Protein AF-A0A959G5C4-F1 (afdb_monomer_lite)

Structure (mmCIF, N/CA/C/O backbone):
data_AF-A0A959G5C4-F1
#
_entry.id   AF-A0A959G5C4-F1
#
loop_
_atom_site.group_PDB
_atom_site.id
_atom_site.type_symbol
_atom_site.label_atom_id
_atom_site.label_alt_id
_atom_site.label_comp_id
_atom_site.label_asym_id
_atom_site.label_entity_id
_atom_site.label_seq_id
_atom_site.pdbx_PDB_ins_code
_atom_site.Cartn_x
_atom_site.Cartn_y
_atom_site.Cartn_z
_atom_site.occupancy
_atom_site.B_iso_or_equiv
_atom_site.auth_seq_id
_atom_site.auth_comp_id
_atom_site.auth_asym_id
_atom_site.auth_atom_id
_atom_site.pdbx_PDB_model_num
ATOM 1 N N . MET A 1 1 ? -15.378 14.159 2.669 1.00 73.94 1 MET A N 1
ATOM 2 C CA . MET A 1 1 ? -14.747 13.078 3.443 1.00 73.94 1 MET A CA 1
ATOM 3 C C . MET A 1 1 ? -15.819 12.382 4.255 1.00 73.94 1 MET A C 1
ATOM 5 O O . MET A 1 1 ? -16.352 13.009 5.166 1.00 73.94 1 MET A O 1
ATOM 9 N N . LYS A 1 2 ? -16.199 11.168 3.850 1.00 82.38 2 LYS A N 1
ATOM 10 C CA . LYS A 1 2 ? -17.199 10.325 4.523 1.00 82.38 2 LYS A CA 1
ATOM 11 C C . LYS A 1 2 ? -16.576 9.540 5.685 1.00 82.38 2 LYS A C 1
ATOM 13 O O . LYS A 1 2 ? -17.220 9.387 6.718 1.00 82.38 2 LYS A O 1
ATOM 18 N N . HIS A 1 3 ? -15.331 9.096 5.525 1.00 86.81 3 HIS A N 1
ATOM 19 C CA . HIS A 1 3 ? -14.613 8.246 6.472 1.00 86.81 3 HIS A CA 1
ATOM 20 C C . HIS A 1 3 ? -13.698 9.032 7.408 1.00 86.81 3 HIS A C 1
ATOM 22 O O . HIS A 1 3 ? -13.273 10.160 7.125 1.00 86.81 3 HIS A O 1
ATOM 28 N N . ALA A 1 4 ? -13.336 8.402 8.525 1.00 86.19 4 ALA A N 1
ATOM 29 C CA . ALA A 1 4 ? -12.310 8.923 9.412 1.00 86.19 4 ALA A CA 1
ATOM 30 C C . ALA A 1 4 ? -10.913 8.566 8.881 1.00 86.19 4 ALA A C 1
ATOM 32 O O . ALA A 1 4 ? -10.542 7.393 8.823 1.00 86.19 4 ALA A O 1
ATOM 33 N N . HIS A 1 5 ? -10.127 9.590 8.535 1.00 88.88 5 HIS A N 1
ATOM 34 C CA . HIS A 1 5 ? -8.744 9.423 8.093 1.00 88.88 5 HIS A CA 1
ATOM 35 C C . HIS A 1 5 ? -7.755 9.909 9.149 1.00 88.88 5 HIS A C 1
ATOM 37 O O . HIS A 1 5 ? -7.762 11.077 9.556 1.00 88.88 5 HIS A O 1
ATOM 43 N N . PHE A 1 6 ? -6.884 8.992 9.544 1.00 88.19 6 PHE A N 1
ATOM 44 C CA . PHE A 1 6 ? -5.793 9.195 10.481 1.00 88.19 6 PHE A CA 1
ATOM 45 C C . PHE A 1 6 ? -4.468 9.076 9.740 1.00 88.19 6 PHE A C 1
ATOM 47 O O . PHE A 1 6 ? -4.351 8.306 8.794 1.00 88.19 6 PHE A O 1
ATOM 54 N N . TYR A 1 7 ? -3.472 9.843 10.154 1.00 86.31 7 TYR A N 1
ATOM 55 C CA . TYR A 1 7 ? -2.183 9.936 9.488 1.00 86.31 7 TYR A CA 1
ATOM 56 C C . TYR A 1 7 ? -1.083 9.674 10.487 1.00 86.31 7 TYR A C 1
ATOM 58 O O . TYR A 1 7 ? -1.042 10.307 11.542 1.00 86.31 7 TYR A O 1
ATOM 66 N N . TRP A 1 8 ? -0.162 8.804 10.104 1.00 84.69 8 TRP A N 1
ATOM 67 C CA . TRP A 1 8 ? 1.141 8.711 10.730 1.00 84.69 8 TRP A CA 1
ATOM 68 C C . TRP A 1 8 ? 2.202 9.120 9.753 1.00 84.69 8 TRP A C 1
ATOM 70 O O . TRP A 1 8 ? 2.385 8.457 8.746 1.00 84.69 8 TRP A O 1
ATOM 80 N N . TYR A 1 9 ? 2.915 10.190 10.068 1.00 83.62 9 TYR A N 1
ATOM 81 C CA . TYR A 1 9 ? 4.004 10.679 9.251 1.00 83.62 9 TYR A CA 1
ATOM 82 C C . TYR A 1 9 ? 5.344 10.441 9.928 1.00 83.62 9 TYR A C 1
ATOM 84 O O . TYR A 1 9 ? 5.650 11.032 10.961 1.00 83.62 9 TYR A O 1
ATOM 92 N N . MET A 1 10 ? 6.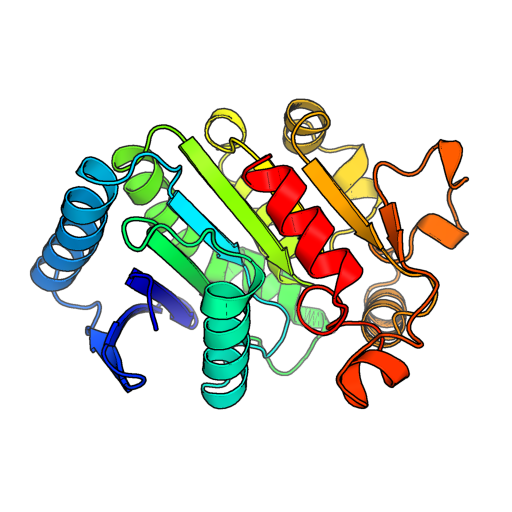140 9.565 9.327 1.00 83.62 10 MET A N 1
ATOM 93 C CA . MET A 1 10 ? 7.488 9.221 9.750 1.00 83.62 10 MET A CA 1
ATOM 94 C C . MET A 1 10 ? 8.489 10.111 9.022 1.00 83.62 10 MET A C 1
ATOM 96 O O . MET A 1 10 ? 8.688 10.001 7.811 1.00 83.62 10 MET A O 1
ATOM 100 N N . ARG A 1 11 ? 9.145 10.991 9.772 1.00 76.44 11 ARG A N 1
ATOM 101 C CA . ARG A 1 11 ? 10.148 11.930 9.279 1.00 76.44 11 ARG A CA 1
ATOM 102 C C . ARG A 1 11 ? 11.456 11.731 10.029 1.00 76.44 11 ARG A C 1
ATOM 104 O O . ARG A 1 11 ? 11.705 12.346 11.067 1.00 76.44 11 ARG A O 1
ATOM 111 N N . GLY A 1 12 ? 12.323 10.877 9.503 1.00 72.19 12 GLY A N 1
ATOM 112 C CA . GLY A 1 12 ? 13.510 10.489 10.254 1.00 72.19 12 GLY A CA 1
ATOM 113 C C . GLY A 1 12 ? 13.111 9.647 11.476 1.00 72.19 12 GLY A C 1
ATOM 114 O O . GLY A 1 12 ? 12.230 8.803 11.379 1.00 72.19 12 GLY A O 1
ATOM 115 N N . HIS A 1 13 ? 13.695 9.941 12.639 1.00 67.56 13 HIS A N 1
ATOM 116 C CA . HIS A 1 13 ? 13.297 9.356 13.931 1.00 67.56 13 HIS A CA 1
ATOM 117 C C . HIS A 1 13 ? 12.120 10.088 14.605 1.00 67.56 13 HIS A C 1
ATOM 119 O O . HIS A 1 13 ? 11.889 9.931 15.802 1.00 67.56 13 HIS A O 1
ATOM 125 N N . GLN A 1 14 ? 11.429 10.971 13.880 1.00 69.38 14 GLN A N 1
ATOM 126 C CA . GLN A 1 14 ? 10.258 11.680 14.386 1.00 69.38 14 GLN A CA 1
ATOM 127 C C . GLN A 1 14 ? 9.003 11.092 13.760 1.00 69.38 14 GLN A C 1
ATOM 129 O O . GLN A 1 14 ? 8.943 10.895 12.550 1.00 69.38 14 GLN A O 1
ATOM 134 N N . ILE A 1 15 ? 7.986 10.880 14.582 1.00 71.81 15 ILE A N 1
ATOM 135 C CA . ILE A 1 15 ? 6.639 10.569 14.122 1.00 71.81 15 ILE A CA 1
ATOM 136 C C . ILE A 1 15 ? 5.803 11.836 14.304 1.00 71.81 15 ILE A C 1
ATOM 138 O O . ILE A 1 15 ? 6.067 12.655 15.180 1.00 71.81 15 ILE A O 1
ATOM 142 N N . SER A 1 16 ? 4.832 12.065 13.436 1.00 76.62 16 SER A N 1
ATOM 143 C CA . SER A 1 16 ? 3.782 13.067 13.605 1.00 76.62 16 SER A CA 1
ATOM 144 C C . SER A 1 16 ? 2.450 12.394 13.343 1.00 76.62 16 SER A C 1
ATOM 146 O O . SER A 1 16 ? 2.362 11.498 12.505 1.00 76.62 16 SER A O 1
ATOM 148 N N . GLN A 1 17 ? 1.426 12.789 14.087 1.00 76.88 17 GLN A N 1
ATOM 149 C CA . GLN A 1 17 ? 0.100 12.195 13.971 1.00 76.88 17 GLN A CA 1
ATOM 150 C C . GLN A 1 17 ? -0.845 13.244 13.420 1.00 76.88 17 GLN A C 1
ATOM 152 O O . GLN A 1 17 ? -0.686 14.426 13.709 1.00 76.88 17 GLN A O 1
ATOM 157 N N . GLY A 1 18 ? -1.815 12.847 12.614 1.00 77.06 18 GLY A N 1
ATOM 158 C CA . GLY A 1 18 ? -2.776 13.793 12.079 1.00 77.06 18 GLY A CA 1
ATOM 159 C C . GLY A 1 18 ? -4.148 13.185 11.921 1.00 77.06 18 GLY A C 1
ATOM 160 O O . GLY A 1 18 ? -4.287 11.992 11.671 1.00 77.06 18 GLY A O 1
ATOM 161 N N . ARG A 1 19 ? -5.174 14.016 12.047 1.00 79.62 19 ARG A N 1
ATOM 162 C CA . ARG A 1 19 ? -6.539 13.645 11.681 1.00 79.62 19 ARG A CA 1
ATOM 163 C C . ARG A 1 19 ? -7.025 14.621 10.628 1.00 79.62 19 ARG A C 1
ATOM 165 O O . ARG A 1 19 ? -6.907 15.835 10.802 1.00 79.62 19 ARG A O 1
ATOM 172 N N . LEU A 1 20 ? -7.565 14.093 9.536 1.00 75.88 20 LEU A N 1
ATOM 173 C CA . LEU A 1 20 ? -8.231 14.927 8.545 1.00 75.88 20 LEU A CA 1
ATOM 174 C C . LEU A 1 20 ? -9.653 15.211 9.026 1.00 75.88 20 LEU A C 1
ATOM 176 O O . LEU A 1 20 ? -10.453 14.292 9.203 1.00 75.88 20 LEU A O 1
ATOM 180 N N . ALA A 1 21 ? -9.959 16.489 9.226 1.00 63.44 21 ALA A N 1
ATOM 181 C CA . ALA A 1 21 ? -11.304 16.972 9.504 1.00 63.44 21 ALA A CA 1
ATOM 182 C C . ALA A 1 21 ? -11.647 18.050 8.473 1.00 63.44 21 ALA A C 1
ATOM 184 O O . ALA A 1 21 ? -10.886 18.997 8.296 1.00 63.44 21 ALA A O 1
ATOM 185 N N . SER A 1 22 ? -12.770 17.899 7.764 1.00 55.94 22 SER A N 1
ATOM 186 C CA . SER A 1 22 ? -13.257 18.902 6.799 1.00 55.94 22 SER A CA 1
ATOM 187 C C . SER A 1 22 ? -12.187 19.383 5.800 1.00 55.94 22 SER A C 1
ATOM 189 O O . SER A 1 22 ? -12.034 20.578 5.572 1.00 55.94 22 SER A O 1
ATOM 191 N N . GLU A 1 23 ? -11.412 18.445 5.242 1.00 57.00 23 GLU A N 1
ATOM 192 C CA . GLU A 1 23 ? -10.302 18.694 4.297 1.00 57.00 23 GLU A CA 1
ATOM 193 C C . GLU A 1 23 ? -9.091 19.465 4.856 1.00 57.00 23 GLU A C 1
ATOM 195 O O . GLU A 1 23 ? -8.140 19.739 4.125 1.00 57.00 23 GLU A O 1
ATOM 200 N N . THR A 1 24 ? -9.075 19.756 6.157 1.00 56.41 24 THR A N 1
ATOM 201 C CA . THR A 1 24 ? -7.922 20.335 6.851 1.00 56.41 24 THR A CA 1
ATOM 202 C C . THR A 1 24 ? -7.189 19.244 7.622 1.00 56.41 24 THR A C 1
ATOM 204 O O . THR A 1 24 ? -7.773 18.536 8.447 1.00 56.41 24 THR A O 1
ATOM 207 N N . LEU A 1 25 ? -5.898 19.075 7.329 1.00 57.81 25 LEU A N 1
ATOM 208 C CA . LEU A 1 25 ? -5.048 18.137 8.054 1.00 57.81 25 LEU A CA 1
ATOM 209 C C . LEU A 1 25 ? -4.556 18.803 9.339 1.00 57.81 25 LEU A C 1
ATOM 211 O O . LEU A 1 25 ? -3.731 19.718 9.298 1.00 57.81 25 LEU A O 1
ATOM 215 N N . HIS A 1 26 ? -5.070 18.347 10.477 1.00 58.16 26 HIS A N 1
ATOM 216 C CA . HIS A 1 26 ? -4.623 18.811 11.784 1.00 58.16 26 HIS A CA 1
ATOM 217 C C . HIS A 1 26 ? -3.504 17.900 12.279 1.00 58.16 26 HIS A C 1
ATOM 219 O O . HIS A 1 26 ? -3.757 16.737 12.589 1.00 58.16 26 HIS A O 1
ATOM 225 N N . TRP A 1 27 ? -2.279 18.426 12.340 1.00 62.91 27 TRP A N 1
ATOM 226 C CA . TRP A 1 27 ? -1.134 17.727 12.923 1.00 62.91 27 TRP A CA 1
ATOM 227 C C . TRP A 1 27 ? -1.147 17.859 14.449 1.00 62.91 27 TRP A C 1
ATOM 229 O O . TRP A 1 27 ? -1.160 18.969 14.979 1.00 62.91 27 TRP A O 1
ATOM 239 N N . LEU A 1 28 ? -1.115 16.724 15.137 1.00 55.81 28 LEU A N 1
ATOM 240 C CA . LEU A 1 28 ? -0.833 16.594 16.561 1.00 55.81 28 LEU A CA 1
ATOM 241 C C . LEU A 1 28 ? 0.681 16.433 16.757 1.00 55.81 28 LEU A C 1
ATOM 243 O O . LEU A 1 28 ? 1.379 15.811 15.946 1.00 55.81 28 LEU A O 1
ATOM 247 N N . ASN A 1 29 ? 1.206 17.031 17.819 1.00 51.97 29 ASN A N 1
ATOM 248 C CA . ASN A 1 29 ? 2.632 17.163 18.059 1.00 51.97 29 ASN A CA 1
ATOM 249 C C . ASN A 1 29 ? 3.106 15.982 18.928 1.00 51.97 29 ASN A C 1
ATOM 251 O O . ASN A 1 29 ? 2.915 15.949 20.138 1.00 51.97 29 ASN A O 1
ATOM 255 N N . TYR A 1 30 ? 3.796 15.014 18.318 1.00 46.75 30 TYR A N 1
ATOM 256 C CA . TYR A 1 30 ? 4.159 13.696 18.885 1.00 46.75 30 TYR A CA 1
ATOM 257 C C . TYR A 1 30 ? 4.937 13.683 20.219 1.00 46.75 30 TYR A C 1
ATOM 259 O O . TYR A 1 30 ? 5.156 12.619 20.792 1.00 46.75 30 TYR A O 1
ATOM 267 N N . ARG A 1 31 ? 5.379 14.833 20.745 1.00 48.31 31 ARG A N 1
ATOM 268 C CA . ARG A 1 31 ? 6.182 14.911 21.981 1.00 48.31 31 ARG A CA 1
ATOM 269 C C . ARG A 1 31 ? 5.374 14.904 23.282 1.00 48.31 31 ARG A C 1
ATOM 271 O O . ARG A 1 31 ? 5.985 14.964 24.347 1.00 48.31 31 ARG A O 1
ATOM 278 N N . GLN A 1 32 ? 4.047 14.821 23.235 1.00 53.31 32 GLN A N 1
ATOM 279 C CA . GLN A 1 32 ? 3.221 14.679 24.435 1.00 53.31 32 GLN A CA 1
ATOM 280 C C . GLN A 1 32 ? 2.558 13.300 24.448 1.00 53.31 32 GLN A C 1
ATOM 282 O O . GLN A 1 32 ? 1.706 13.017 23.614 1.00 53.31 32 GLN A O 1
ATOM 287 N N . ALA A 1 33 ? 2.923 12.447 25.412 1.00 53.19 33 ALA A N 1
ATOM 288 C CA . ALA A 1 33 ? 2.345 11.105 25.578 1.00 53.19 33 ALA A CA 1
ATOM 289 C C . ALA A 1 33 ? 0.803 11.125 25.644 1.00 53.19 33 ALA A C 1
ATOM 291 O O . ALA A 1 33 ? 0.145 10.216 25.154 1.00 53.19 33 ALA A O 1
ATOM 292 N N . LEU A 1 34 ? 0.228 12.209 26.180 1.00 54.16 34 LEU A N 1
ATOM 293 C CA . LEU A 1 34 ? -1.216 12.426 26.230 1.00 54.16 34 LEU A CA 1
ATOM 294 C C . LEU A 1 34 ? -1.854 12.506 24.828 1.00 54.16 34 LEU A C 1
ATOM 296 O O . LEU A 1 34 ? -2.936 11.970 24.618 1.00 54.16 34 LEU A O 1
ATOM 300 N N . GLU A 1 35 ? -1.186 13.142 23.860 1.00 63.25 35 GLU A N 1
ATOM 301 C CA . GLU A 1 35 ? -1.699 13.285 22.489 1.00 63.25 35 GLU A CA 1
ATOM 302 C C . GLU A 1 35 ? -1.682 11.948 21.733 1.00 63.25 35 GLU A C 1
ATOM 304 O O . GLU A 1 35 ? -2.593 11.682 20.950 1.00 63.25 35 GLU A O 1
ATOM 309 N N . GLN A 1 36 ? -0.708 11.073 22.021 1.00 66.06 36 GLN A N 1
ATOM 310 C CA . GLN A 1 36 ? -0.663 9.717 21.461 1.00 66.06 36 GLN A CA 1
ATOM 311 C C . GLN A 1 36 ? -1.812 8.853 21.984 1.00 66.06 36 GLN A C 1
ATOM 313 O O . GLN A 1 36 ? -2.503 8.211 21.193 1.00 66.06 36 GLN A O 1
ATOM 318 N N . THR A 1 37 ? -2.046 8.865 23.300 1.00 68.56 37 THR A N 1
ATOM 319 C CA . THR A 1 37 ? -3.152 8.118 23.910 1.00 68.56 37 THR A CA 1
ATOM 320 C C . THR A 1 37 ? -4.489 8.543 23.308 1.00 68.56 37 THR A C 1
ATOM 322 O O . THR A 1 37 ? -5.237 7.693 22.835 1.00 68.56 37 THR A O 1
ATOM 325 N N . VAL A 1 38 ? -4.742 9.853 23.203 1.00 72.25 38 VAL A N 1
ATOM 326 C CA . VAL A 1 38 ? -5.979 10.395 22.612 1.00 72.25 38 VAL A CA 1
ATOM 327 C C . VAL A 1 38 ? -6.145 9.986 21.142 1.00 72.25 38 VAL A C 1
ATOM 329 O O . VAL A 1 38 ? -7.262 9.725 20.685 1.00 72.25 38 VAL A O 1
ATOM 332 N N . PHE A 1 39 ? -5.050 9.904 20.382 1.00 78.69 39 PHE A N 1
ATOM 333 C CA . PHE A 1 39 ? -5.082 9.476 18.984 1.00 78.69 39 PHE A CA 1
ATOM 334 C C . PHE A 1 39 ? -5.499 8.008 18.834 1.00 78.69 39 PHE A C 1
ATOM 336 O O . PHE A 1 39 ? -6.436 7.704 18.092 1.00 78.69 39 PHE A O 1
ATOM 343 N N . PHE A 1 40 ? -4.845 7.099 19.560 1.00 81.56 40 PHE A N 1
ATOM 344 C CA . PHE A 1 40 ? -5.180 5.674 19.520 1.00 81.56 40 PHE A CA 1
ATOM 345 C C . PHE A 1 40 ? -6.555 5.384 20.133 1.00 81.56 40 PHE A C 1
ATOM 347 O O . PHE A 1 40 ? -7.279 4.539 19.610 1.00 81.56 40 PHE A O 1
ATOM 354 N N . GLU A 1 41 ? -6.961 6.105 21.181 1.00 83.31 41 GLU A N 1
ATOM 355 C CA . GLU A 1 41 ? -8.320 6.034 21.732 1.00 83.31 41 GLU A CA 1
ATOM 356 C C . GLU A 1 41 ? -9.363 6.460 20.696 1.00 83.31 41 GLU A C 1
ATOM 358 O O . GLU A 1 41 ? -10.355 5.759 20.512 1.00 83.31 41 GLU A O 1
ATOM 363 N N . SER A 1 42 ? -9.101 7.526 19.931 1.00 83.75 42 SER A N 1
ATOM 364 C CA . SER A 1 42 ? -9.991 7.954 18.844 1.00 83.75 42 SER A CA 1
ATOM 365 C C . SER A 1 42 ? -10.153 6.875 17.769 1.00 83.75 42 SER A C 1
ATOM 367 O O . SER A 1 42 ? -11.264 6.647 17.289 1.00 83.75 42 SER A O 1
ATOM 369 N N . ILE A 1 43 ? -9.064 6.197 17.388 1.00 87.31 43 ILE A N 1
ATOM 370 C CA . ILE A 1 43 ? -9.126 5.063 16.452 1.00 87.31 43 ILE A CA 1
ATOM 371 C C . ILE A 1 43 ? -9.920 3.915 17.081 1.00 87.31 43 ILE A C 1
ATOM 373 O O . ILE A 1 43 ? -10.816 3.377 16.437 1.00 87.31 43 ILE A O 1
ATOM 377 N N . ARG A 1 44 ? -9.642 3.568 18.344 1.00 88.25 44 ARG A N 1
ATOM 378 C CA . ARG A 1 44 ? -10.313 2.484 19.076 1.00 88.25 44 ARG A CA 1
ATOM 379 C C . ARG A 1 44 ? -11.822 2.689 19.147 1.00 88.25 44 ARG A C 1
ATOM 381 O O . ARG A 1 44 ? -12.574 1.772 18.835 1.00 88.25 44 ARG A O 1
ATOM 388 N N . GLU A 1 45 ? -12.266 3.878 19.543 1.00 87.38 45 GLU A N 1
ATOM 389 C CA . GLU A 1 45 ? -13.686 4.208 19.688 1.00 87.38 45 GLU A CA 1
ATOM 390 C C . GLU A 1 45 ? -14.450 4.122 18.366 1.00 87.38 45 GLU A C 1
ATOM 392 O O . GLU A 1 45 ? -15.613 3.713 18.345 1.00 87.38 45 GLU A O 1
ATOM 397 N N . LEU A 1 46 ? -13.817 4.533 17.266 1.00 87.12 46 LEU A N 1
ATOM 398 C CA . LEU A 1 46 ? -14.404 4.424 15.934 1.00 87.12 46 LEU A CA 1
ATOM 399 C C . LEU A 1 46 ? -14.399 2.971 15.455 1.00 87.12 46 LEU A C 1
ATOM 401 O O . LEU A 1 46 ? -15.426 2.481 14.995 1.00 87.12 46 LEU A O 1
ATOM 405 N N . GLN A 1 47 ? -13.293 2.252 15.654 1.00 87.75 47 GLN A N 1
ATOM 406 C CA . GLN A 1 47 ? -13.159 0.857 15.247 1.00 87.75 47 GLN A CA 1
ATOM 407 C C . GLN A 1 47 ? -14.126 -0.070 15.999 1.00 87.75 47 GLN A C 1
ATOM 409 O O . GLN A 1 47 ? -14.656 -0.998 15.404 1.00 87.75 47 GLN A O 1
ATOM 414 N N . GLN A 1 48 ? -14.433 0.203 17.272 1.00 87.81 48 GLN A N 1
ATOM 415 C CA . GLN A 1 48 ? -15.452 -0.532 18.040 1.00 87.81 48 GLN A CA 1
ATOM 416 C C . GLN A 1 48 ? -16.875 -0.375 17.483 1.00 87.81 48 GLN A C 1
ATOM 418 O O . GLN A 1 48 ? -17.740 -1.201 17.767 1.00 87.81 48 GLN A O 1
ATOM 423 N N . LYS A 1 49 ? -17.127 0.694 16.720 1.00 87.06 49 LYS A N 1
ATOM 424 C CA . LYS A 1 49 ? -18.408 0.956 16.050 1.00 87.06 49 LYS A CA 1
ATOM 425 C C . LYS A 1 49 ? -18.415 0.455 14.605 1.00 87.06 49 LYS A C 1
ATOM 427 O O . LYS A 1 49 ? -19.484 0.410 14.004 1.00 87.06 49 LYS A O 1
ATOM 432 N N . SER A 1 50 ? -17.248 0.107 14.065 1.00 87.44 50 SER A N 1
ATOM 433 C CA . SER A 1 50 ? -17.079 -0.374 12.700 1.00 87.44 50 SER A CA 1
ATOM 434 C C . SER A 1 50 ? -17.347 -1.870 12.609 1.00 87.44 50 SER A C 1
ATOM 436 O O . SER A 1 50 ? -16.875 -2.656 13.431 1.00 87.44 50 SER A O 1
ATOM 438 N N . SER A 1 51 ? -18.072 -2.275 11.567 1.00 87.69 51 SER A N 1
ATOM 439 C CA . SER A 1 51 ? -18.199 -3.688 11.188 1.00 87.69 51 SER A CA 1
ATOM 440 C C . SER A 1 51 ? -17.063 -4.163 10.269 1.00 87.69 51 SER A C 1
ATOM 442 O O . SER A 1 51 ? -16.921 -5.360 10.017 1.00 87.69 51 SER A O 1
ATOM 444 N N . HIS A 1 52 ? -16.227 -3.232 9.805 1.00 89.31 52 HIS A N 1
ATOM 445 C CA . HIS A 1 52 ? -15.134 -3.471 8.871 1.00 89.31 52 HIS A CA 1
ATOM 446 C C . HIS A 1 52 ? -13.765 -3.471 9.563 1.00 89.31 52 HIS A C 1
ATOM 448 O O . HIS A 1 52 ? -13.570 -2.734 10.538 1.00 89.31 52 HIS A O 1
ATOM 454 N N . PRO A 1 53 ? -12.786 -4.238 9.043 1.00 92.06 53 PRO A N 1
ATOM 455 C CA . PRO A 1 53 ? -11.390 -4.114 9.444 1.00 92.06 53 PRO A CA 1
ATOM 456 C C . PRO A 1 53 ? -10.878 -2.677 9.308 1.00 92.06 53 PRO A C 1
ATOM 458 O O . PRO A 1 53 ? -11.335 -1.909 8.461 1.00 92.06 53 PRO A O 1
ATOM 461 N N . LEU A 1 54 ? -9.890 -2.330 10.129 1.00 92.81 54 LEU A N 1
ATOM 462 C CA . LEU A 1 54 ? -9.145 -1.089 9.955 1.00 92.81 54 LEU A CA 1
ATOM 463 C C . LEU A 1 54 ? -8.412 -1.126 8.610 1.00 92.81 54 LEU A C 1
ATOM 465 O O . LEU A 1 54 ? -7.708 -2.097 8.333 1.00 92.81 54 LEU A O 1
ATOM 469 N N . VAL A 1 55 ? -8.502 -0.059 7.819 1.00 94.25 55 VAL A N 1
ATOM 470 C CA . VAL A 1 55 ? -7.760 0.042 6.558 1.00 94.25 55 VAL A CA 1
ATOM 471 C C . VAL A 1 55 ? -6.432 0.756 6.789 1.00 94.25 55 VAL A C 1
ATOM 473 O O . VAL A 1 55 ? -6.405 1.859 7.330 1.00 94.25 55 VAL A O 1
ATOM 476 N N . MET A 1 56 ? -5.327 0.160 6.352 1.00 95.31 56 MET A N 1
ATOM 477 C CA . MET A 1 56 ? -4.002 0.776 6.333 1.00 95.31 56 MET A CA 1
ATOM 478 C C . MET A 1 56 ? -3.562 1.056 4.906 1.00 95.31 56 MET A C 1
ATOM 480 O O . MET A 1 56 ? -3.473 0.148 4.084 1.00 95.31 56 MET A O 1
ATOM 484 N N . TYR A 1 57 ? -3.218 2.306 4.623 1.00 95.50 57 TYR A N 1
ATOM 485 C CA . TYR A 1 57 ? -2.704 2.724 3.328 1.00 95.50 57 TYR A CA 1
ATOM 486 C C . TYR A 1 57 ? -1.222 3.095 3.416 1.00 95.50 57 TYR A C 1
ATOM 488 O O . TYR A 1 57 ? -0.860 4.041 4.111 1.00 95.50 57 TYR A O 1
ATOM 496 N N . PHE A 1 58 ? -0.373 2.379 2.679 1.00 95.19 58 PHE A N 1
ATOM 497 C CA . PHE A 1 58 ? 1.062 2.636 2.562 1.00 95.19 58 PHE A CA 1
ATOM 498 C C . PHE A 1 58 ? 1.335 3.361 1.245 1.00 95.19 58 PHE A C 1
ATOM 500 O O . PHE A 1 58 ? 1.212 2.774 0.166 1.00 95.19 58 PHE A O 1
ATOM 507 N N . HIS A 1 59 ? 1.714 4.637 1.316 1.00 92.00 59 HIS A N 1
ATOM 508 C CA . HIS A 1 59 ? 1.876 5.448 0.109 1.00 92.00 59 HIS A CA 1
ATOM 509 C C . HIS A 1 59 ? 3.198 5.205 -0.636 1.00 92.00 59 HIS A C 1
ATOM 511 O O . HIS A 1 59 ? 4.204 4.780 -0.063 1.00 92.00 59 HIS A O 1
ATOM 517 N N . GLY A 1 60 ? 3.210 5.573 -1.920 1.00 91.25 60 GLY A N 1
ATOM 518 C CA . GLY A 1 60 ? 4.379 5.514 -2.798 1.00 91.25 60 GLY A CA 1
ATOM 519 C C . GLY A 1 60 ? 5.446 6.591 -2.576 1.00 91.25 60 GLY A C 1
ATOM 520 O O . GLY A 1 60 ? 5.273 7.532 -1.807 1.00 91.25 60 GLY A O 1
ATOM 521 N N . TYR A 1 61 ? 6.562 6.482 -3.296 1.00 88.19 61 TYR A N 1
ATOM 522 C CA . TYR A 1 61 ? 7.673 7.438 -3.224 1.00 88.19 61 TYR A CA 1
ATOM 523 C C . TYR A 1 61 ? 7.218 8.885 -3.510 1.00 88.19 61 TYR A C 1
ATOM 525 O O . TYR A 1 61 ? 6.535 9.139 -4.502 1.00 88.19 61 TYR A O 1
ATOM 533 N N . MET A 1 62 ? 7.609 9.829 -2.644 1.00 81.94 62 MET A N 1
ATOM 534 C CA . MET A 1 62 ? 7.275 11.267 -2.702 1.00 81.94 62 MET A CA 1
ATOM 535 C C . MET A 1 62 ? 5.777 11.619 -2.622 1.00 81.94 62 MET A C 1
ATOM 537 O O . MET A 1 62 ? 5.383 12.754 -2.907 1.00 81.94 62 MET A O 1
ATOM 541 N N . ALA A 1 63 ? 4.922 10.670 -2.230 1.00 81.75 63 ALA A N 1
ATOM 542 C CA . ALA A 1 63 ? 3.506 10.945 -1.994 1.00 81.75 63 ALA A CA 1
ATOM 543 C C . ALA A 1 63 ? 3.238 11.606 -0.629 1.00 81.75 63 ALA A C 1
ATOM 545 O O . ALA A 1 63 ? 2.091 11.921 -0.343 1.00 81.75 63 ALA A O 1
ATOM 546 N N . ASP A 1 64 ? 4.273 11.885 0.173 1.00 72.19 64 ASP A N 1
ATOM 547 C CA . ASP A 1 64 ? 4.216 12.639 1.431 1.00 72.19 64 ASP A CA 1
ATOM 548 C C . ASP A 1 64 ? 3.895 14.136 1.238 1.00 72.19 64 ASP A C 1
ATOM 550 O O . ASP A 1 64 ? 3.496 14.826 2.179 1.00 72.19 64 ASP A O 1
ATOM 554 N N . PHE A 1 65 ? 3.978 14.646 0.006 1.00 74.44 65 PHE A N 1
ATOM 555 C CA . PHE A 1 65 ? 3.581 16.013 -0.326 1.00 74.44 65 PHE A CA 1
ATOM 556 C C . PHE A 1 65 ? 2.065 16.233 -0.137 1.00 74.44 65 PHE A C 1
ATOM 558 O O . PHE A 1 65 ? 1.247 15.542 -0.745 1.00 74.44 65 PHE A O 1
ATOM 565 N N . ILE A 1 66 ? 1.683 17.228 0.680 1.00 69.62 66 ILE A N 1
ATOM 566 C CA . ILE A 1 66 ? 0.297 17.447 1.156 1.00 69.62 66 ILE A CA 1
ATOM 567 C C . ILE A 1 66 ? -0.758 17.419 0.029 1.00 69.62 66 ILE A C 1
ATOM 569 O O . ILE A 1 66 ? -1.729 16.675 0.170 1.00 69.62 66 ILE A O 1
ATOM 573 N N . PRO A 1 67 ? -0.599 18.144 -1.099 1.00 74.00 67 PRO A N 1
ATOM 574 C CA . PRO A 1 67 ? -1.552 18.067 -2.207 1.00 74.00 67 PRO A CA 1
ATOM 575 C C . PRO A 1 67 ? -1.755 16.655 -2.766 1.00 74.00 67 PRO A C 1
ATOM 577 O O . PRO A 1 67 ? -2.885 16.262 -3.024 1.00 74.00 67 PRO A O 1
ATOM 580 N N . VAL A 1 68 ? -0.684 15.871 -2.916 1.00 76.31 68 VAL A N 1
ATOM 581 C CA . VAL A 1 68 ? -0.773 14.494 -3.432 1.00 76.31 68 VAL A CA 1
ATOM 582 C C . VAL A 1 68 ? -1.496 13.597 -2.429 1.00 76.31 68 VAL A C 1
ATOM 584 O O . VAL A 1 68 ? -2.365 12.819 -2.814 1.00 76.31 68 VAL A O 1
ATOM 587 N N . ASN A 1 69 ? -1.198 13.759 -1.142 1.00 77.12 69 ASN A N 1
ATOM 588 C CA . ASN A 1 69 ? -1.868 13.032 -0.068 1.00 77.12 69 ASN A CA 1
ATOM 589 C C . ASN A 1 69 ? -3.370 13.309 0.008 1.00 77.12 69 ASN A C 1
ATOM 591 O O . ASN A 1 69 ? -4.152 12.378 0.195 1.00 77.12 69 ASN A O 1
ATOM 595 N N . LEU A 1 70 ? -3.784 14.571 -0.133 1.00 80.62 70 LEU A N 1
ATOM 596 C CA . LEU A 1 70 ? -5.200 14.937 -0.125 1.00 80.62 70 LEU A CA 1
ATOM 597 C C . LEU A 1 70 ? -5.940 14.329 -1.320 1.00 80.62 70 LEU A C 1
ATOM 599 O O . LEU A 1 70 ? -7.025 13.788 -1.136 1.00 80.62 70 LEU A O 1
ATOM 603 N N . GLU A 1 71 ? -5.340 14.343 -2.512 1.00 83.31 71 GLU A N 1
ATOM 604 C CA . GLU A 1 71 ? -5.926 13.704 -3.698 1.00 83.31 71 GLU A CA 1
ATOM 605 C C . GLU A 1 71 ? -6.085 12.192 -3.523 1.00 83.31 71 GLU A C 1
ATOM 607 O O . GLU A 1 71 ? -7.152 11.645 -3.793 1.00 83.31 71 GLU A O 1
ATOM 612 N N . ILE A 1 72 ? -5.061 11.512 -3.000 1.00 86.56 72 ILE A N 1
ATOM 613 C CA . ILE A 1 72 ? -5.148 10.077 -2.708 1.00 86.56 72 ILE A CA 1
ATOM 614 C C . ILE A 1 72 ? -6.205 9.808 -1.637 1.00 86.56 72 ILE A C 1
ATOM 616 O O . ILE A 1 72 ? -6.984 8.869 -1.753 1.00 86.56 72 ILE A O 1
ATOM 620 N N . THR A 1 73 ? -6.275 10.648 -0.609 1.00 87.94 73 THR A N 1
ATOM 621 C CA . THR A 1 73 ? -7.274 10.509 0.452 1.00 87.94 73 THR A CA 1
ATOM 622 C C . THR A 1 73 ? -8.693 10.645 -0.091 1.00 87.94 73 THR A C 1
ATOM 624 O O . THR A 1 73 ? -9.541 9.814 0.224 1.00 87.94 73 THR A O 1
ATOM 627 N N . ARG A 1 74 ? -8.945 11.645 -0.946 1.00 87.75 74 ARG A N 1
ATOM 628 C CA . ARG A 1 74 ? -10.232 11.808 -1.635 1.00 87.75 74 ARG A CA 1
ATOM 629 C C . ARG A 1 74 ? -10.551 10.590 -2.492 1.00 87.75 74 ARG A C 1
ATOM 631 O O . ARG A 1 74 ? -11.665 10.088 -2.431 1.00 87.75 74 ARG A O 1
ATOM 638 N N . ALA A 1 75 ? -9.574 10.088 -3.240 1.00 87.62 75 ALA A N 1
ATOM 639 C CA . ALA A 1 75 ? -9.753 8.898 -4.054 1.00 87.62 75 ALA A CA 1
ATOM 640 C C . ALA A 1 75 ? -10.094 7.647 -3.228 1.00 87.62 75 ALA A C 1
ATOM 642 O O . ALA A 1 75 ? -10.980 6.885 -3.615 1.00 87.62 75 ALA A O 1
ATOM 643 N N . LEU A 1 76 ? -9.421 7.441 -2.092 1.00 89.69 76 LEU A N 1
ATOM 644 C CA . LEU A 1 76 ? -9.721 6.330 -1.191 1.00 89.69 76 LEU A CA 1
ATOM 645 C C . LEU A 1 76 ? -11.149 6.444 -0.646 1.00 89.69 76 LEU A C 1
ATOM 647 O O . LEU A 1 76 ? -11.913 5.493 -0.761 1.00 89.69 76 LEU A O 1
ATOM 651 N N . ASP A 1 77 ? -11.520 7.618 -0.131 1.00 89.31 77 ASP A N 1
ATOM 652 C CA . ASP A 1 77 ? -12.842 7.903 0.448 1.00 89.31 77 ASP A CA 1
ATOM 653 C C . ASP A 1 77 ? -13.995 7.777 -0.552 1.00 89.31 77 ASP A C 1
ATOM 655 O O . ASP A 1 77 ? -15.095 7.382 -0.177 1.00 89.31 77 ASP A O 1
ATOM 659 N N . GLN A 1 78 ? -13.757 8.147 -1.811 1.00 87.69 78 GLN A N 1
ATOM 660 C CA . GLN A 1 78 ? -14.794 8.175 -2.839 1.00 87.69 78 GLN A CA 1
ATOM 661 C C . GLN A 1 78 ? -14.953 6.851 -3.578 1.00 87.69 78 GLN A C 1
ATOM 663 O O . GLN A 1 78 ? -16.064 6.542 -4.004 1.00 87.69 78 GLN A O 1
ATOM 668 N N . PHE A 1 79 ? -13.861 6.114 -3.793 1.00 85.94 79 PHE A N 1
ATOM 669 C CA . PHE A 1 79 ? -13.861 5.034 -4.782 1.00 85.94 79 PHE A CA 1
ATOM 670 C C . PHE A 1 79 ? -13.381 3.683 -4.269 1.00 85.94 79 PHE A C 1
ATOM 672 O O . PHE A 1 79 ? -13.636 2.681 -4.934 1.00 85.94 79 PHE A O 1
ATOM 679 N N . ILE A 1 80 ? -12.637 3.649 -3.163 1.00 87.44 80 ILE A N 1
ATOM 680 C CA . ILE A 1 80 ? -11.999 2.419 -2.681 1.00 87.44 80 ILE A CA 1
ATOM 681 C C . ILE A 1 80 ? -12.653 1.928 -1.400 1.00 87.44 80 ILE A C 1
ATOM 683 O O . ILE A 1 80 ? -12.946 0.743 -1.301 1.00 87.44 80 ILE A O 1
ATOM 687 N N . LEU A 1 81 ? -12.866 2.815 -0.432 1.00 90.38 81 LEU A N 1
ATOM 688 C CA . LEU A 1 81 ? -13.549 2.507 0.820 1.00 90.38 81 LEU A CA 1
ATOM 689 C C . LEU A 1 81 ? -15.057 2.308 0.569 1.00 90.38 81 LEU A C 1
ATOM 691 O O . LEU A 1 81 ? -15.588 2.888 -0.384 1.00 90.38 81 LEU A O 1
ATOM 695 N N . PRO A 1 82 ? -15.745 1.485 1.383 1.00 87.31 82 PRO A N 1
ATOM 696 C CA . PRO A 1 82 ? -17.162 1.212 1.192 1.00 87.31 82 PRO A CA 1
ATOM 697 C C . PRO A 1 82 ? -17.972 2.457 1.567 1.00 87.31 82 PRO A C 1
ATOM 699 O O . PRO A 1 82 ? -17.435 3.425 2.081 1.00 87.31 82 PRO A O 1
ATOM 702 N N . GLU A 1 83 ? -19.285 2.475 1.354 1.00 84.69 83 GLU A N 1
ATOM 703 C CA . GLU A 1 83 ? -20.087 3.645 1.757 1.00 84.69 83 GLU A CA 1
ATOM 704 C C . GLU A 1 83 ? -20.320 3.755 3.279 1.00 84.69 83 GLU A C 1
ATOM 706 O O . GLU A 1 83 ? -20.948 4.710 3.744 1.00 84.69 83 GLU A O 1
ATOM 711 N N . ASP A 1 84 ? -19.809 2.802 4.062 1.00 84.00 84 ASP A N 1
ATOM 712 C CA . ASP A 1 84 ? -19.912 2.794 5.517 1.00 84.00 84 ASP A CA 1
ATOM 713 C C . ASP A 1 84 ? -18.938 3.797 6.162 1.00 84.00 84 ASP A C 1
ATOM 715 O O . ASP A 1 84 ? -17.755 3.531 6.360 1.00 84.00 84 ASP A O 1
ATOM 719 N N . SER A 1 85 ? -19.473 4.942 6.590 1.00 80.44 85 SER A N 1
ATOM 720 C CA . SER A 1 85 ? -18.718 5.994 7.290 1.00 80.44 85 SER A CA 1
ATOM 721 C C . SER A 1 85 ? -18.002 5.550 8.577 1.00 80.44 85 SER A C 1
ATOM 723 O O . SER A 1 85 ? -17.159 6.294 9.081 1.00 80.44 85 SER A O 1
ATOM 725 N N . SER A 1 86 ? -18.326 4.372 9.127 1.00 82.25 86 SER A N 1
ATOM 726 C CA . SER A 1 86 ? -17.634 3.819 10.294 1.00 82.25 86 SER A CA 1
ATOM 727 C C . SER A 1 86 ? -16.249 3.254 9.965 1.00 82.25 86 SER A C 1
ATOM 729 O O . SER A 1 86 ? -15.442 3.098 10.883 1.00 82.25 86 SER A O 1
ATOM 731 N N . VAL A 1 87 ? -15.932 3.015 8.682 1.00 88.19 87 VAL A N 1
ATOM 732 C CA . VAL A 1 87 ? -14.598 2.559 8.276 1.00 88.19 87 VAL A CA 1
ATOM 733 C C . VAL A 1 87 ? -13.548 3.599 8.643 1.00 88.19 87 VAL A C 1
ATOM 735 O O . VAL A 1 87 ? -13.640 4.786 8.311 1.00 88.19 87 VAL A O 1
ATOM 738 N N . VAL A 1 88 ? -12.512 3.121 9.325 1.00 90.25 88 VAL A N 1
ATOM 739 C CA . VAL A 1 88 ? -11.359 3.919 9.720 1.00 90.25 88 VAL A CA 1
ATOM 740 C C . VAL A 1 88 ? -10.201 3.611 8.780 1.00 90.25 88 VAL A C 1
ATOM 742 O O . VAL A 1 88 ? -9.835 2.454 8.580 1.00 90.25 88 VAL A O 1
ATOM 745 N N . CYS A 1 89 ? -9.606 4.660 8.217 1.00 92.19 89 CYS A N 1
ATOM 746 C CA . CYS A 1 89 ? -8.447 4.557 7.342 1.00 92.19 89 CYS A CA 1
ATOM 747 C C . CYS A 1 89 ? -7.237 5.236 7.987 1.00 92.19 89 CYS A C 1
ATOM 749 O O . CYS A 1 89 ? -7.254 6.432 8.283 1.00 92.19 89 CYS A O 1
ATOM 751 N N . VAL A 1 90 ? -6.158 4.483 8.148 1.00 91.69 90 VAL A N 1
ATOM 752 C CA . VAL A 1 90 ? -4.862 4.954 8.624 1.00 91.69 90 VAL A CA 1
ATOM 753 C C . VAL A 1 90 ? -3.910 5.064 7.442 1.00 91.69 90 VAL A C 1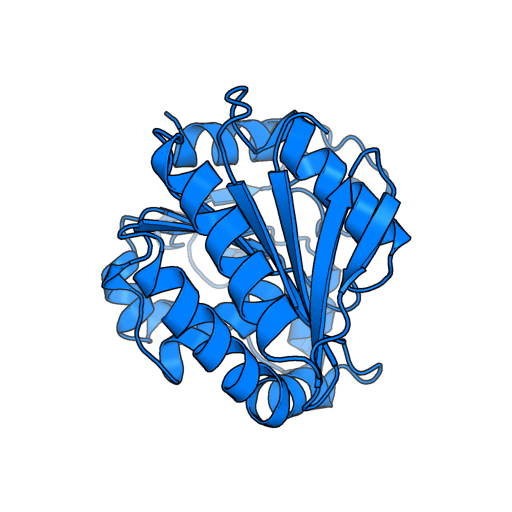
ATOM 755 O O . VAL A 1 90 ? -3.581 4.081 6.785 1.00 91.69 90 VAL A O 1
ATOM 758 N N . HIS A 1 91 ? -3.420 6.267 7.195 1.00 92.06 91 HIS A N 1
ATOM 759 C CA . HIS A 1 91 ? -2.379 6.551 6.221 1.00 92.06 91 HIS A CA 1
ATOM 760 C C . HIS A 1 91 ? -1.011 6.401 6.880 1.00 92.06 91 HIS A C 1
ATOM 762 O O . HIS A 1 91 ? -0.635 7.198 7.743 1.00 92.06 91 HIS A O 1
ATOM 768 N N . ILE A 1 92 ? -0.261 5.394 6.447 1.00 90.62 92 ILE A N 1
ATOM 769 C CA . ILE A 1 92 ? 1.135 5.175 6.804 1.00 90.62 92 ILE A CA 1
ATOM 770 C C . ILE A 1 92 ? 1.994 6.014 5.867 1.00 90.62 92 ILE A C 1
ATOM 772 O O . ILE A 1 92 ? 2.238 5.659 4.708 1.00 90.62 92 ILE A O 1
ATOM 776 N N . GLN A 1 93 ? 2.425 7.160 6.384 1.00 87.88 93 GLN A N 1
ATOM 777 C CA . GLN A 1 93 ? 3.237 8.121 5.672 1.00 87.88 93 GLN A CA 1
ATOM 778 C C . GLN A 1 93 ? 4.690 8.125 6.106 1.00 87.88 93 GLN A C 1
ATOM 780 O O . GLN A 1 93 ? 5.020 8.026 7.283 1.00 87.88 93 GLN A O 1
ATOM 785 N N . TRP A 1 94 ? 5.572 8.289 5.134 1.00 86.62 94 TRP A N 1
ATOM 786 C CA . TRP A 1 94 ? 7.008 8.254 5.318 1.00 86.62 94 TRP A CA 1
ATOM 787 C C . TRP A 1 94 ? 7.671 9.294 4.421 1.00 86.62 94 TRP A C 1
ATOM 789 O O . TRP A 1 94 ? 7.317 9.460 3.255 1.00 86.62 94 TRP A O 1
ATOM 799 N N . GLN A 1 95 ? 8.634 10.021 4.976 1.00 83.19 95 GLN A N 1
ATOM 800 C CA . GLN A 1 95 ? 9.344 11.051 4.235 1.00 83.19 95 GLN A CA 1
ATOM 801 C C . GLN A 1 95 ? 10.230 10.407 3.169 1.00 83.19 95 GLN A C 1
ATOM 803 O O . GLN A 1 95 ? 11.222 9.766 3.485 1.00 83.19 95 GLN A O 1
ATOM 808 N N . ALA A 1 96 ? 9.959 10.632 1.891 1.00 75.12 96 ALA A N 1
ATOM 809 C CA . ALA A 1 96 ? 10.886 10.172 0.869 1.00 75.12 96 ALA A CA 1
ATOM 810 C C . ALA A 1 96 ? 12.169 11.027 0.869 1.00 75.12 96 ALA A C 1
ATOM 812 O O . ALA A 1 96 ? 12.121 12.256 0.789 1.00 75.12 96 ALA A O 1
ATOM 813 N N . PHE A 1 97 ? 13.343 10.387 0.912 1.00 71.56 97 PHE A N 1
ATOM 814 C CA . PHE A 1 97 ? 14.601 11.075 0.608 1.00 71.56 97 PHE A CA 1
ATOM 815 C C . PHE A 1 97 ? 14.685 11.354 -0.899 1.00 71.56 97 PHE A C 1
ATOM 817 O O . PHE A 1 97 ? 14.355 10.486 -1.707 1.00 71.56 97 PHE A O 1
ATOM 824 N N . SER A 1 98 ? 15.160 12.536 -1.303 1.00 68.50 98 SER A N 1
ATOM 825 C CA . SER A 1 98 ? 15.176 12.974 -2.712 1.00 68.50 98 SER A CA 1
ATOM 826 C C . SER A 1 98 ? 16.083 12.145 -3.630 1.00 68.50 98 SER A C 1
ATOM 828 O O . SER A 1 98 ? 15.976 12.247 -4.850 1.00 68.50 98 SER A O 1
ATOM 830 N N . PHE A 1 99 ? 16.965 11.309 -3.074 1.00 80.81 99 PHE A N 1
ATOM 831 C CA . PHE A 1 99 ? 17.840 10.440 -3.854 1.00 80.81 99 PHE A CA 1
ATOM 832 C C . PHE A 1 99 ? 17.402 8.972 -3.776 1.00 80.81 99 PHE A C 1
ATOM 834 O O . PHE A 1 99 ? 17.700 8.258 -2.814 1.00 80.81 99 PHE A O 1
ATOM 841 N N . TYR A 1 100 ? 16.730 8.520 -4.837 1.00 83.62 100 TYR A N 1
ATOM 842 C CA . TYR A 1 100 ? 16.149 7.180 -4.973 1.00 83.62 100 TYR A CA 1
ATOM 843 C C . TYR A 1 100 ? 17.102 6.016 -4.619 1.00 83.62 100 TYR A C 1
ATOM 845 O O . TYR A 1 100 ? 16.687 5.111 -3.898 1.00 83.62 100 TYR A O 1
ATOM 853 N N . PRO A 1 101 ? 18.389 5.994 -5.029 1.00 84.81 101 PRO A N 1
ATOM 854 C CA . PRO A 1 101 ? 19.275 4.865 -4.729 1.00 84.81 101 PRO A CA 1
ATOM 855 C C . PRO A 1 101 ? 19.447 4.538 -3.238 1.00 84.81 101 PRO A C 1
ATOM 857 O O . PRO A 1 101 ? 19.686 3.376 -2.913 1.00 84.81 101 PRO A O 1
ATOM 860 N N . TYR A 1 102 ? 19.295 5.510 -2.331 1.00 86.25 102 TYR A N 1
ATOM 861 C CA . TYR A 1 102 ? 19.462 5.298 -0.885 1.00 86.25 102 TYR A CA 1
ATOM 862 C C . TYR A 1 102 ? 18.140 5.164 -0.126 1.00 86.25 102 TYR A C 1
ATOM 864 O O . TYR A 1 102 ? 18.153 4.914 1.075 1.00 86.25 102 TYR A O 1
ATOM 872 N N . VAL A 1 103 ? 16.996 5.296 -0.802 1.00 88.31 103 VAL A N 1
ATOM 873 C CA . VAL A 1 103 ? 15.700 5.384 -0.118 1.00 88.31 103 VAL A CA 1
ATOM 874 C C . VAL A 1 103 ? 15.341 4.113 0.654 1.00 88.31 103 VAL A C 1
ATOM 876 O O . VAL A 1 103 ? 14.846 4.221 1.764 1.00 88.31 103 VAL A O 1
ATOM 879 N N . HIS A 1 104 ? 15.649 2.923 0.127 1.00 89.19 104 HIS A N 1
ATOM 880 C CA . HIS A 1 104 ? 15.380 1.655 0.823 1.00 89.19 104 HIS A CA 1
ATOM 881 C C . HIS A 1 104 ? 16.242 1.488 2.078 1.00 89.19 104 HIS A C 1
ATOM 883 O O . HIS A 1 104 ? 15.739 1.067 3.111 1.00 89.19 104 HIS A O 1
ATOM 889 N N . ASP A 1 105 ? 17.523 1.861 2.001 1.00 89.38 105 ASP A N 1
ATOM 890 C CA . ASP A 1 105 ? 18.432 1.811 3.152 1.00 89.38 105 ASP A CA 1
ATOM 891 C C . ASP A 1 105 ? 17.969 2.783 4.245 1.00 89.38 105 ASP A C 1
ATOM 893 O O . ASP A 1 105 ? 17.876 2.423 5.417 1.00 89.38 105 ASP A O 1
ATOM 897 N N . TRP A 1 106 ? 17.594 4.000 3.845 1.00 88.19 106 TRP A N 1
ATOM 898 C CA . TRP A 1 106 ? 17.014 4.992 4.744 1.00 88.19 106 TRP A CA 1
ATOM 899 C C . TRP A 1 106 ? 15.684 4.510 5.345 1.00 88.19 106 TRP A C 1
ATOM 901 O O . TRP A 1 106 ? 15.487 4.590 6.554 1.00 88.19 106 TRP A O 1
ATOM 911 N N . MET A 1 107 ? 14.797 3.941 4.529 1.00 89.06 107 MET A N 1
ATOM 912 C CA . MET A 1 107 ? 13.514 3.392 4.960 1.00 89.06 107 MET A CA 1
ATOM 913 C C . MET A 1 107 ? 13.711 2.323 6.039 1.00 89.06 107 MET A C 1
ATOM 915 O O . MET A 1 107 ? 13.129 2.434 7.116 1.00 89.06 107 MET A O 1
ATOM 919 N N . GLN A 1 108 ? 14.577 1.339 5.788 1.00 90.31 108 GLN A N 1
ATOM 920 C CA . GLN A 1 108 ? 14.880 0.264 6.734 1.00 90.31 108 GLN A CA 1
ATOM 921 C C . GLN A 1 108 ? 15.509 0.781 8.032 1.00 90.31 108 GLN A C 1
ATOM 923 O O . GLN A 1 108 ? 15.104 0.375 9.117 1.00 90.31 108 GLN A O 1
ATOM 928 N N . LYS A 1 109 ? 16.483 1.693 7.945 1.00 88.19 109 LYS A N 1
ATOM 929 C CA . LYS A 1 109 ? 17.213 2.188 9.125 1.00 88.19 109 LYS A CA 1
ATOM 930 C C . LYS A 1 109 ? 16.434 3.200 9.952 1.00 88.19 109 LYS A C 1
ATOM 932 O O . LYS A 1 109 ? 16.756 3.407 11.120 1.00 88.19 109 LYS A O 1
ATOM 937 N N . THR A 1 110 ? 15.478 3.893 9.344 1.00 85.12 110 THR A N 1
ATOM 938 C CA . THR A 1 110 ? 14.897 5.094 9.942 1.00 85.12 110 THR A CA 1
ATOM 939 C C . THR A 1 110 ? 13.380 5.033 10.056 1.00 85.12 110 THR A C 1
ATOM 941 O O . THR A 1 110 ? 12.863 5.379 11.113 1.00 85.12 110 THR A O 1
ATOM 944 N N . CYS A 1 111 ? 12.663 4.554 9.037 1.00 88.00 111 CYS A N 1
ATOM 945 C CA . CYS A 1 111 ? 11.203 4.441 9.106 1.00 88.00 111 CYS A CA 1
ATOM 946 C C . CYS A 1 111 ? 10.736 3.170 9.808 1.00 88.00 111 CYS A C 1
ATOM 948 O O . CYS A 1 111 ? 9.836 3.250 10.636 1.00 88.00 111 CYS A O 1
ATOM 950 N N . ILE A 1 112 ? 11.327 2.013 9.496 1.00 90.62 112 ILE A N 1
ATOM 951 C CA . ILE A 1 112 ? 10.827 0.718 9.988 1.00 90.62 112 ILE A CA 1
ATOM 952 C C . ILE A 1 112 ? 10.774 0.610 11.519 1.00 90.62 112 ILE A C 1
ATOM 954 O O . ILE A 1 112 ? 9.741 0.162 12.013 1.00 90.62 112 ILE A O 1
ATOM 958 N N . PRO A 1 113 ? 11.778 1.069 12.295 1.00 86.94 113 PRO A N 1
ATOM 959 C CA . PRO A 1 113 ? 11.680 1.031 13.754 1.00 86.94 113 PRO A CA 1
ATOM 960 C C . PRO A 1 113 ? 10.457 1.796 14.284 1.00 86.94 113 PRO A C 1
ATOM 962 O O . PRO A 1 113 ? 9.686 1.264 15.075 1.00 86.94 113 PRO A O 1
ATOM 965 N N . CYS A 1 114 ? 10.229 3.011 13.776 1.00 83.31 114 CYS A N 1
ATOM 966 C CA . CYS A 1 114 ? 9.082 3.844 14.140 1.00 83.31 114 CYS A CA 1
ATOM 967 C C . CYS A 1 114 ? 7.747 3.249 13.666 1.00 83.31 114 CYS A C 1
ATOM 969 O O . CYS A 1 114 ? 6.740 3.333 14.366 1.00 83.31 114 CYS A O 1
ATOM 971 N N . LEU A 1 115 ? 7.730 2.646 12.476 1.00 87.94 115 LEU A N 1
ATOM 972 C CA . LEU A 1 115 ? 6.549 1.987 11.933 1.00 87.94 115 LEU A CA 1
ATOM 973 C C . LEU A 1 115 ? 6.126 0.797 12.796 1.00 87.94 115 LEU A C 1
ATOM 975 O O . LEU A 1 115 ? 4.945 0.636 13.065 1.00 87.94 115 LEU A O 1
ATOM 979 N N . ASN A 1 116 ? 7.067 -0.024 13.251 1.00 87.06 116 ASN A N 1
ATOM 980 C CA . ASN A 1 116 ? 6.750 -1.236 14.002 1.00 87.06 116 ASN A CA 1
ATOM 981 C C . ASN A 1 116 ? 6.198 -0.948 15.410 1.00 87.06 116 ASN A C 1
ATOM 983 O O . ASN A 1 116 ? 5.306 -1.662 15.876 1.00 87.06 116 ASN A O 1
ATOM 987 N N . GLU A 1 117 ? 6.625 0.148 16.050 1.00 84.31 117 GLU A N 1
ATOM 988 C CA . GLU A 1 117 ? 5.973 0.671 17.265 1.00 84.31 117 GLU A CA 1
ATOM 989 C C . GLU A 1 117 ? 4.491 0.981 16.997 1.00 84.31 117 GLU A C 1
ATOM 991 O O . GLU A 1 117 ? 3.598 0.533 17.715 1.00 84.31 117 GLU A O 1
ATOM 996 N N . VAL A 1 118 ? 4.226 1.684 15.897 1.00 84.38 118 VAL A N 1
ATOM 997 C CA . VAL A 1 118 ? 2.880 2.057 15.456 1.00 84.38 118 VAL A CA 1
ATOM 998 C C . VAL A 1 118 ? 2.026 0.833 15.097 1.00 84.38 118 VAL A C 1
ATOM 1000 O O . VAL A 1 118 ? 0.865 0.753 15.500 1.00 84.38 118 VAL A O 1
ATOM 1003 N N . ILE A 1 119 ? 2.588 -0.138 14.373 1.00 89.25 119 ILE A N 1
ATOM 1004 C CA . ILE A 1 119 ? 1.901 -1.385 14.023 1.00 89.25 119 ILE A CA 1
ATOM 1005 C C . ILE A 1 119 ? 1.522 -2.157 15.286 1.00 89.25 119 ILE A C 1
ATOM 1007 O O . ILE A 1 119 ? 0.391 -2.622 15.387 1.00 89.25 119 ILE A O 1
ATOM 1011 N N . THR A 1 120 ? 2.420 -2.256 16.265 1.00 88.62 120 THR A N 1
ATOM 1012 C CA . THR A 1 120 ? 2.149 -2.964 17.524 1.00 88.62 120 THR A CA 1
ATOM 1013 C C . THR A 1 120 ? 0.928 -2.392 18.243 1.00 88.62 120 THR A C 1
ATOM 1015 O O . THR A 1 120 ? 0.030 -3.145 18.626 1.00 88.62 120 THR A O 1
ATOM 1018 N N . GLU A 1 121 ? 0.840 -1.067 18.354 1.00 85.81 121 GLU A N 1
ATOM 1019 C CA . GLU A 1 121 ? -0.323 -0.398 18.946 1.00 85.81 121 GLU A CA 1
ATOM 1020 C C . GLU A 1 121 ? -1.604 -0.653 18.137 1.00 85.81 121 GLU A C 1
ATOM 1022 O O . GLU A 1 121 ? -2.646 -1.002 18.693 1.00 85.81 121 GLU A O 1
ATOM 1027 N N . LEU A 1 122 ? -1.532 -0.560 16.806 1.00 86.31 122 LEU A N 1
ATOM 1028 C CA . LEU A 1 122 ? -2.666 -0.819 15.916 1.00 86.31 122 LEU A CA 1
ATOM 1029 C C . LEU A 1 122 ? -3.200 -2.245 15.996 1.00 86.31 122 LEU A C 1
ATOM 1031 O O . LEU A 1 122 ? -4.417 -2.438 15.983 1.00 86.31 122 LEU A O 1
ATOM 1035 N N . MET A 1 123 ? -2.315 -3.238 16.086 1.00 87.75 123 MET A N 1
ATOM 1036 C CA . MET A 1 123 ? -2.715 -4.636 16.258 1.00 87.75 123 MET A CA 1
ATOM 1037 C C . MET A 1 123 ? -3.387 -4.857 17.620 1.00 87.75 123 MET A C 1
ATOM 1039 O O . MET A 1 123 ? -4.251 -5.720 17.752 1.00 87.75 123 MET A O 1
ATOM 1043 N N . GLY A 1 124 ? -3.047 -4.044 18.628 1.00 82.62 124 GLY A N 1
ATOM 1044 C CA . GLY A 1 124 ? -3.768 -3.993 19.901 1.00 82.62 124 GLY A CA 1
ATOM 1045 C C . GLY A 1 124 ? -5.166 -3.368 19.802 1.00 82.62 124 GLY A C 1
ATOM 1046 O O . GLY A 1 124 ? -6.018 -3.636 20.650 1.00 82.62 124 GLY A O 1
ATOM 1047 N N . LEU A 1 125 ? -5.429 -2.545 18.780 1.00 79.31 125 LEU A N 1
ATOM 1048 C CA . LEU A 1 125 ? -6.726 -1.894 18.557 1.00 79.31 125 LEU A CA 1
ATOM 1049 C C . LEU A 1 125 ? -7.687 -2.713 17.698 1.00 79.31 125 LEU A C 1
ATOM 1051 O O . LEU A 1 125 ? -8.899 -2.628 17.897 1.00 79.31 125 LEU A O 1
ATOM 1055 N N . SER A 1 126 ? -7.163 -3.468 16.735 1.00 75.12 126 SER A N 1
ATOM 1056 C CA . SER A 1 126 ? -7.964 -4.274 15.822 1.00 75.12 126 SER A CA 1
ATOM 1057 C C . SER A 1 126 ? -7.365 -5.659 15.642 1.00 75.12 126 SER A C 1
ATOM 1059 O O . SER A 1 126 ? -6.188 -5.810 15.330 1.00 75.12 126 SER A O 1
ATOM 1061 N N . ALA A 1 127 ? -8.214 -6.683 15.744 1.00 73.19 127 ALA A N 1
ATOM 1062 C CA . ALA A 1 127 ? -7.811 -8.060 15.481 1.00 73.19 127 ALA A CA 1
ATOM 1063 C C . ALA A 1 127 ? -7.439 -8.295 14.005 1.00 73.19 127 ALA A C 1
ATOM 1065 O O . ALA A 1 127 ? -6.680 -9.216 13.710 1.00 73.19 127 ALA A O 1
ATOM 1066 N N . LYS A 1 128 ? -7.989 -7.487 13.087 1.00 88.94 128 LYS A N 1
ATOM 1067 C CA . LYS A 1 128 ? -7.822 -7.625 11.636 1.00 88.94 128 LYS A CA 1
ATOM 1068 C C . LYS A 1 128 ? -7.653 -6.279 10.947 1.00 88.94 128 LYS A C 1
ATOM 1070 O O . LYS A 1 128 ? -8.323 -5.310 11.315 1.00 88.94 128 LYS A O 1
ATOM 1075 N N . VAL A 1 129 ? -6.808 -6.245 9.922 1.00 93.94 129 VAL A N 1
ATOM 1076 C CA . VAL A 1 129 ? -6.536 -5.035 9.140 1.00 93.94 129 VAL A CA 1
ATOM 1077 C C . VAL A 1 129 ? -6.509 -5.336 7.647 1.00 93.94 129 VAL A C 1
ATOM 1079 O O . VAL A 1 129 ? -5.985 -6.365 7.224 1.00 93.94 129 VAL A O 1
ATOM 1082 N N . ASP A 1 130 ? -7.071 -4.435 6.854 1.00 95.69 130 ASP A N 1
ATOM 1083 C CA . ASP A 1 130 ? -7.009 -4.473 5.397 1.00 95.69 130 ASP A CA 1
ATOM 1084 C C . ASP A 1 130 ? -5.900 -3.523 4.933 1.00 95.69 130 ASP A C 1
ATOM 1086 O O . ASP A 1 130 ? -5.826 -2.381 5.378 1.00 95.69 130 ASP A O 1
ATOM 1090 N N . VAL A 1 131 ? -4.997 -3.985 4.070 1.00 97.12 131 VAL A N 1
ATOM 1091 C CA . VAL A 1 131 ? -3.769 -3.250 3.728 1.00 97.12 131 VAL A CA 1
ATOM 1092 C C . VAL A 1 131 ? -3.732 -2.907 2.251 1.00 97.12 131 VAL A C 1
ATOM 1094 O O . VAL A 1 131 ? -3.780 -3.810 1.423 1.00 97.12 131 VAL A O 1
ATOM 1097 N N . LEU A 1 132 ? -3.569 -1.633 1.908 1.00 97.12 132 LEU A N 1
ATOM 1098 C CA . LEU A 1 132 ? -3.327 -1.169 0.545 1.00 97.12 132 LEU A CA 1
ATOM 1099 C C . LEU A 1 132 ? -1.905 -0.609 0.434 1.00 97.12 132 LEU A C 1
ATOM 1101 O O . LEU A 1 132 ? -1.606 0.465 0.958 1.00 97.12 132 LEU A O 1
ATOM 1105 N N . GLY A 1 133 ? -1.032 -1.329 -0.265 1.00 96.75 133 GLY A N 1
ATOM 1106 C CA . GLY A 1 133 ? 0.311 -0.881 -0.617 1.00 96.75 133 GLY A CA 1
ATOM 1107 C C . GLY A 1 133 ? 0.345 -0.291 -2.020 1.00 96.75 133 GLY A C 1
ATOM 1108 O O . GLY A 1 133 ? -0.010 -0.963 -2.987 1.00 96.75 133 GLY A O 1
ATOM 1109 N N . HIS A 1 134 ? 0.796 0.956 -2.156 1.00 95.31 134 HIS A N 1
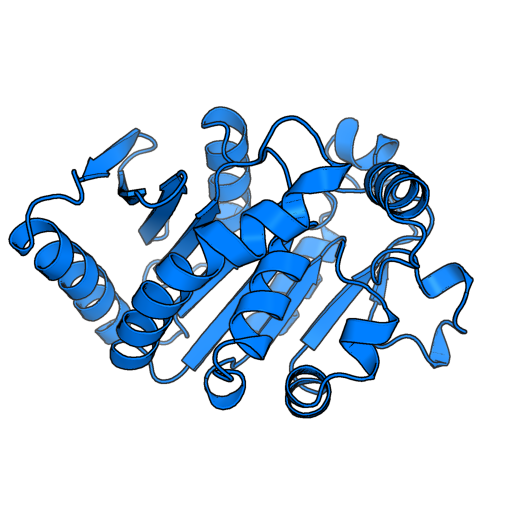ATOM 1110 C CA . HIS A 1 134 ? 1.029 1.579 -3.460 1.00 95.31 134 HIS A CA 1
ATOM 1111 C C . HIS A 1 134 ? 2.518 1.788 -3.700 1.00 95.31 134 HIS A C 1
ATOM 1113 O O . HIS A 1 134 ? 3.202 2.370 -2.856 1.00 95.31 134 HIS A O 1
ATOM 1119 N N . SER A 1 135 ? 3.029 1.393 -4.874 1.00 94.81 135 SER A N 1
ATOM 1120 C CA . SER A 1 135 ? 4.407 1.716 -5.270 1.00 94.81 135 SER A CA 1
ATOM 1121 C C . SER A 1 135 ? 5.411 1.251 -4.211 1.00 94.81 135 SER A C 1
ATOM 1123 O O . SER A 1 135 ? 5.333 0.113 -3.739 1.00 94.81 135 SER A O 1
ATOM 1125 N N . MET A 1 136 ? 6.328 2.126 -3.809 1.00 94.50 136 MET A N 1
ATOM 1126 C CA . MET A 1 136 ? 7.320 1.893 -2.762 1.00 94.50 136 MET A CA 1
ATOM 1127 C C . MET A 1 136 ? 6.723 1.724 -1.355 1.00 94.50 136 MET A C 1
ATOM 1129 O O . MET A 1 136 ? 7.387 1.185 -0.473 1.00 94.50 136 MET A O 1
ATOM 1133 N N . GLY A 1 137 ? 5.451 2.071 -1.147 1.00 95.50 137 GLY A N 1
ATOM 1134 C CA . GLY A 1 137 ? 4.711 1.672 0.051 1.00 95.50 137 GLY A CA 1
ATOM 1135 C C . GLY A 1 137 ? 4.615 0.149 0.201 1.00 95.50 137 GLY A C 1
ATOM 1136 O O . GLY A 1 137 ? 4.608 -0.356 1.318 1.00 95.50 137 GLY A O 1
ATOM 1137 N N . SER A 1 138 ? 4.654 -0.596 -0.910 1.00 96.50 138 SER A N 1
ATOM 1138 C CA . SER A 1 138 ? 4.732 -2.067 -0.897 1.00 96.50 138 SER A CA 1
ATOM 1139 C C . SER A 1 138 ? 6.072 -2.566 -0.342 1.00 96.50 138 SER A C 1
ATOM 1141 O O . SER A 1 138 ? 6.112 -3.545 0.399 1.00 96.50 138 SER A O 1
ATOM 1143 N N . SER A 1 139 ? 7.168 -1.870 -0.661 1.00 95.50 139 SER A N 1
ATOM 1144 C CA . SER A 1 139 ? 8.504 -2.146 -0.118 1.00 95.50 139 SER A CA 1
ATOM 1145 C C . SER A 1 139 ? 8.568 -1.811 1.379 1.00 95.50 139 SER A C 1
ATOM 1147 O O . SER A 1 139 ? 9.112 -2.590 2.156 1.00 95.50 139 SER A O 1
ATOM 1149 N N . LEU A 1 140 ? 7.939 -0.706 1.805 1.00 94.94 140 LEU A N 1
ATOM 1150 C CA . LEU A 1 140 ? 7.814 -0.341 3.223 1.00 94.94 140 LEU A CA 1
ATOM 1151 C C . LEU A 1 140 ? 7.052 -1.404 4.026 1.00 94.94 140 LEU A C 1
ATOM 1153 O O . LEU A 1 140 ? 7.515 -1.820 5.086 1.00 94.94 140 LEU A O 1
ATOM 1157 N N . LEU A 1 141 ? 5.912 -1.863 3.503 1.00 96.50 141 LEU A N 1
ATOM 1158 C CA . LEU A 1 141 ? 5.130 -2.951 4.090 1.00 96.50 141 LEU A CA 1
ATOM 1159 C C . LEU A 1 141 ? 5.964 -4.230 4.219 1.00 96.50 141 LEU A C 1
ATOM 1161 O O . LEU A 1 141 ? 6.004 -4.836 5.285 1.00 96.50 141 LEU A O 1
ATOM 1165 N N . HIS A 1 142 ? 6.663 -4.613 3.151 1.00 96.75 142 HIS A N 1
ATOM 1166 C CA . HIS A 1 142 ? 7.524 -5.789 3.159 1.00 96.75 142 HIS A CA 1
ATOM 1167 C C . HIS A 1 142 ? 8.601 -5.716 4.248 1.00 96.75 142 HIS A C 1
ATOM 1169 O O . HIS A 1 142 ? 8.723 -6.657 5.025 1.00 96.75 142 HIS A O 1
ATOM 1175 N N . TYR A 1 143 ? 9.327 -4.602 4.360 1.00 95.69 143 TYR A N 1
ATOM 1176 C CA . TYR A 1 143 ? 10.358 -4.457 5.391 1.00 95.69 143 TYR A CA 1
ATOM 1177 C C . TYR A 1 143 ? 9.785 -4.408 6.810 1.00 95.69 143 TYR A C 1
ATOM 1179 O O . TYR A 1 143 ? 10.445 -4.853 7.748 1.00 95.69 143 TYR A O 1
ATOM 1187 N N . SER A 1 144 ? 8.562 -3.895 6.985 1.00 95.38 144 SER A N 1
ATOM 1188 C CA . SER A 1 144 ? 7.865 -3.978 8.273 1.00 95.38 144 SER A CA 1
ATOM 1189 C C . SER A 1 144 ? 7.592 -5.434 8.646 1.00 95.38 144 SER A C 1
ATOM 1191 O O . SER A 1 144 ? 7.953 -5.834 9.749 1.00 95.38 144 SER A O 1
ATOM 1193 N N . LEU A 1 145 ? 7.056 -6.231 7.712 1.00 95.88 145 LEU A N 1
ATOM 1194 C CA . LEU A 1 145 ? 6.774 -7.658 7.909 1.00 95.88 145 LEU A CA 1
ATOM 1195 C C . LEU A 1 145 ? 8.040 -8.491 8.148 1.00 95.88 145 LEU A C 1
ATOM 1197 O O . LEU A 1 145 ? 8.031 -9.385 8.988 1.00 95.88 145 LEU A O 1
ATOM 1201 N N . GLU A 1 146 ? 9.141 -8.188 7.454 1.00 95.50 146 GLU A N 1
ATOM 1202 C CA . GLU A 1 146 ? 10.428 -8.857 7.692 1.00 95.50 146 GLU A CA 1
ATOM 1203 C C . GLU A 1 146 ? 10.987 -8.568 9.088 1.00 95.50 146 GLU A C 1
ATOM 1205 O O . GLU A 1 146 ? 11.609 -9.432 9.705 1.00 95.50 146 GLU A O 1
ATOM 1210 N N . ASN A 1 147 ? 10.799 -7.344 9.587 1.00 94.50 147 ASN A N 1
ATOM 1211 C CA . ASN A 1 147 ? 11.318 -6.945 10.891 1.00 94.50 147 ASN A CA 1
ATOM 1212 C C . ASN A 1 147 ? 10.413 -7.398 12.049 1.00 94.50 147 ASN A C 1
ATOM 1214 O O . ASN A 1 147 ? 10.910 -7.751 13.117 1.00 94.50 147 ASN A O 1
ATOM 1218 N N . GLN A 1 148 ? 9.100 -7.412 11.829 1.00 93.88 148 GLN A N 1
ATOM 1219 C CA . GLN A 1 148 ? 8.085 -7.900 12.753 1.00 93.88 148 GLN A CA 1
ATOM 1220 C C . GLN A 1 148 ? 7.000 -8.602 11.935 1.00 93.88 148 GLN A C 1
ATOM 1222 O O . GLN A 1 148 ? 6.225 -7.943 11.250 1.00 93.88 148 GLN A O 1
ATOM 1227 N N . ASP A 1 149 ? 6.907 -9.931 12.013 1.00 94.19 149 ASP A N 1
ATOM 1228 C CA . ASP A 1 149 ? 5.880 -10.662 11.262 1.00 94.19 149 ASP A CA 1
ATOM 1229 C C . ASP A 1 149 ? 4.498 -10.470 11.913 1.00 94.19 149 ASP A C 1
ATOM 1231 O O . ASP A 1 149 ? 4.152 -11.122 12.899 1.00 94.19 149 ASP A O 1
ATOM 1235 N N . TRP A 1 150 ? 3.703 -9.557 11.351 1.00 94.50 150 TRP A N 1
ATOM 1236 C CA . TRP A 1 150 ? 2.299 -9.318 11.706 1.00 94.50 150 TRP A CA 1
ATOM 1237 C C . TRP A 1 150 ? 1.329 -9.785 10.605 1.00 94.50 150 TRP A C 1
ATOM 1239 O O . TRP A 1 150 ? 0.157 -9.403 10.591 1.00 94.50 150 TRP A O 1
ATOM 1249 N N . SER A 1 151 ? 1.785 -10.660 9.699 1.00 94.69 151 SER A N 1
ATOM 1250 C CA . SER A 1 151 ? 0.992 -11.189 8.574 1.00 94.69 151 SER A CA 1
ATOM 1251 C C . SER A 1 151 ? -0.307 -11.895 8.990 1.00 94.69 151 SER A C 1
ATOM 1253 O O . SER A 1 151 ? -1.284 -11.932 8.239 1.00 94.69 151 SER A O 1
ATOM 1255 N N . SER A 1 152 ? -0.359 -12.436 10.208 1.00 93.38 152 SER A N 1
ATOM 1256 C CA . SER A 1 152 ? -1.552 -13.071 10.779 1.00 93.38 152 SER A CA 1
ATOM 1257 C C . SER A 1 152 ? -2.708 -12.095 11.023 1.00 93.38 152 SER A C 1
ATOM 1259 O O . SER A 1 152 ? -3.863 -12.517 11.019 1.00 93.38 152 SER A O 1
ATOM 1261 N N . HIS A 1 153 ? -2.418 -10.803 11.195 1.00 94.06 153 HIS A N 1
ATOM 1262 C CA . HIS A 1 153 ? -3.425 -9.761 11.394 1.00 94.06 153 HIS A CA 1
ATOM 1263 C C . HIS A 1 153 ? -3.945 -9.168 10.080 1.00 94.06 153 HIS A C 1
ATOM 1265 O O . HIS A 1 153 ? -4.999 -8.528 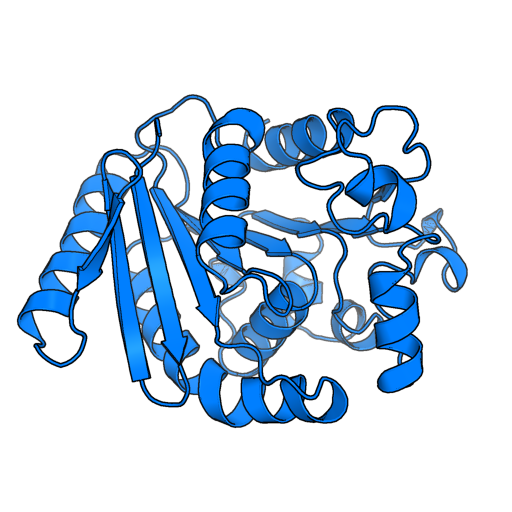10.068 1.00 94.06 153 HIS A O 1
ATOM 1271 N N . ILE A 1 154 ? -3.236 -9.378 8.967 1.00 95.56 154 ILE A N 1
ATOM 1272 C CA . ILE A 1 154 ? -3.663 -8.896 7.653 1.00 95.56 154 ILE A CA 1
ATOM 1273 C C . ILE A 1 154 ? -4.831 -9.755 7.174 1.00 95.56 154 ILE A C 1
ATOM 1275 O O . ILE A 1 154 ? -4.693 -10.949 6.918 1.00 95.56 154 ILE A O 1
ATOM 1279 N N . HIS A 1 155 ? -6.007 -9.154 7.053 1.00 95.06 155 HIS A N 1
ATOM 1280 C CA . HIS A 1 155 ? -7.196 -9.828 6.553 1.00 95.06 155 HIS A CA 1
ATOM 1281 C C . HIS A 1 155 ? -7.185 -9.910 5.029 1.00 95.06 155 HIS A C 1
ATOM 1283 O O . HIS A 1 155 ? -7.288 -11.009 4.489 1.00 95.06 155 HIS A O 1
ATOM 1289 N N . LYS A 1 156 ? -7.014 -8.773 4.353 1.00 96.38 156 LYS A N 1
ATOM 1290 C CA . LYS A 1 156 ? -6.854 -8.679 2.900 1.00 96.38 156 LYS A CA 1
ATOM 1291 C C . LYS A 1 156 ? -5.776 -7.653 2.565 1.00 96.38 156 LYS A C 1
ATOM 1293 O O . LYS A 1 156 ? -5.638 -6.638 3.247 1.00 96.38 156 LYS A O 1
ATOM 1298 N N . CYS A 1 157 ? -5.014 -7.892 1.506 1.00 97.56 157 CYS A N 1
ATOM 1299 C CA . CYS A 1 157 ? -3.948 -7.008 1.057 1.00 97.56 157 CYS A CA 1
ATOM 1300 C C . CYS A 1 157 ? -4.047 -6.745 -0.443 1.00 97.56 157 CYS A C 1
ATOM 1302 O O . CYS A 1 157 ? -4.155 -7.673 -1.235 1.00 97.56 157 CYS A O 1
ATOM 1304 N N . VAL A 1 158 ? -3.970 -5.482 -0.841 1.00 97.25 158 VAL A N 1
ATOM 1305 C CA . VAL A 1 158 ? -3.850 -5.079 -2.239 1.00 97.25 158 VAL A CA 1
ATOM 1306 C C . VAL A 1 158 ? -2.496 -4.423 -2.434 1.00 97.25 158 VAL A C 1
ATOM 1308 O O . VAL A 1 158 ? -2.135 -3.496 -1.709 1.00 97.25 158 VAL A O 1
ATOM 1311 N N . LEU A 1 159 ? -1.761 -4.878 -3.443 1.00 97.50 159 LEU A N 1
ATOM 1312 C CA . LEU A 1 159 ? -0.510 -4.275 -3.883 1.00 97.50 159 LEU A CA 1
ATOM 1313 C C . LEU A 1 159 ? -0.718 -3.674 -5.269 1.00 97.50 159 LEU A C 1
ATOM 1315 O O . LEU A 1 159 ? -0.855 -4.403 -6.247 1.00 97.50 159 LEU A O 1
ATOM 1319 N N . ALA A 1 160 ? -0.743 -2.349 -5.367 1.00 94.94 160 ALA A N 1
ATOM 1320 C CA . ALA A 1 160 ? -0.965 -1.654 -6.626 1.00 94.94 160 ALA A CA 1
ATOM 1321 C C . ALA A 1 160 ? 0.296 -0.936 -7.108 1.00 94.94 160 ALA A C 1
ATOM 1323 O O . ALA A 1 160 ? 0.920 -0.168 -6.370 1.00 94.94 160 ALA A O 1
ATOM 1324 N N . ALA A 1 161 ? 0.659 -1.181 -8.368 1.00 94.50 161 ALA A N 1
ATOM 1325 C CA . ALA A 1 161 ? 1.923 -0.748 -8.954 1.00 94.50 161 ALA A CA 1
ATOM 1326 C C . ALA A 1 161 ? 3.128 -1.040 -8.038 1.00 94.50 161 ALA A C 1
ATOM 1328 O O . ALA A 1 161 ? 3.916 -0.130 -7.785 1.00 94.50 161 ALA A O 1
ATOM 1329 N N . PRO A 1 162 ? 3.269 -2.260 -7.483 1.00 96.00 162 PRO A N 1
ATOM 1330 C CA . PRO A 1 162 ? 4.221 -2.499 -6.412 1.00 96.00 162 PRO A CA 1
ATOM 1331 C C . PRO A 1 162 ? 5.665 -2.383 -6.890 1.00 96.00 162 PRO A C 1
ATOM 1333 O O . PRO A 1 162 ? 6.094 -3.045 -7.836 1.00 96.00 162 PRO A O 1
ATOM 1336 N N . GLU A 1 163 ? 6.431 -1.580 -6.157 1.00 95.25 163 GLU A N 1
ATOM 1337 C CA . GLU A 1 163 ? 7.884 -1.454 -6.305 1.00 95.25 163 GLU A CA 1
ATOM 1338 C C . GLU A 1 163 ? 8.640 -2.528 -5.490 1.00 95.25 163 GLU A C 1
ATOM 1340 O O . GLU A 1 163 ? 9.862 -2.605 -5.505 1.00 95.25 163 GLU A O 1
ATOM 1345 N N . LEU A 1 164 ? 7.914 -3.428 -4.829 1.00 95.00 164 LEU A N 1
ATOM 1346 C CA . LEU A 1 164 ? 8.481 -4.596 -4.162 1.00 95.00 164 LEU A CA 1
ATOM 1347 C C . LEU A 1 164 ? 9.248 -5.484 -5.160 1.00 95.00 164 LEU A C 1
ATOM 1349 O O . LEU A 1 164 ? 8.783 -5.693 -6.278 1.00 95.00 164 LEU A O 1
ATOM 1353 N N . SER A 1 165 ? 10.399 -6.030 -4.762 1.00 93.50 165 SER A N 1
ATOM 1354 C CA . SER A 1 165 ? 11.117 -7.038 -5.557 1.00 93.50 165 SER A CA 1
ATOM 1355 C C . SER A 1 165 ? 10.254 -8.290 -5.754 1.00 93.50 165 SER A C 1
ATOM 1357 O O . SER A 1 165 ? 9.659 -8.795 -4.800 1.00 93.50 165 SER A O 1
ATOM 1359 N N . PHE A 1 166 ? 10.193 -8.801 -6.986 1.00 93.56 166 PHE A N 1
ATOM 1360 C CA . PHE A 1 166 ? 9.460 -10.029 -7.301 1.00 93.56 166 PHE A CA 1
ATOM 1361 C C . PHE A 1 166 ? 9.986 -11.229 -6.503 1.00 93.56 166 PHE A C 1
ATOM 1363 O O . PHE A 1 166 ? 9.204 -11.993 -5.937 1.00 93.56 166 PHE A O 1
ATOM 1370 N N . ASP A 1 167 ? 11.308 -11.357 -6.398 1.00 92.31 167 ASP A N 1
ATOM 1371 C CA . ASP A 1 167 ? 11.943 -12.441 -5.649 1.00 92.31 167 ASP A CA 1
ATOM 1372 C C . ASP A 1 167 ? 11.614 -12.335 -4.161 1.00 92.31 167 ASP A C 1
ATOM 1374 O O . ASP A 1 167 ? 11.257 -13.327 -3.532 1.00 92.31 167 ASP A O 1
ATOM 1378 N N . ALA A 1 168 ? 11.653 -11.125 -3.599 1.00 94.06 168 ALA A N 1
ATOM 1379 C CA . ALA A 1 168 ? 11.269 -10.909 -2.208 1.00 94.06 168 ALA A CA 1
ATOM 1380 C C . ALA A 1 168 ? 9.801 -11.298 -1.959 1.00 94.06 168 ALA A C 1
ATOM 1382 O O . ALA A 1 168 ? 9.487 -11.970 -0.983 1.00 94.06 168 ALA A O 1
ATOM 1383 N N . PHE A 1 169 ? 8.892 -10.951 -2.873 1.00 95.12 169 PHE A N 1
ATOM 1384 C CA . PHE A 1 169 ? 7.485 -11.332 -2.752 1.00 95.12 169 PHE A CA 1
ATOM 1385 C C . PHE A 1 169 ? 7.269 -12.852 -2.789 1.00 95.12 169 PHE A C 1
ATOM 1387 O O . PHE A 1 169 ? 6.527 -13.397 -1.980 1.00 95.12 169 PHE A O 1
ATOM 1394 N N . THR A 1 170 ? 7.916 -13.546 -3.723 1.00 91.94 170 THR A N 1
ATOM 1395 C CA . THR A 1 170 ? 7.687 -14.981 -3.952 1.00 91.94 170 THR A CA 1
ATOM 1396 C C . THR A 1 170 ? 8.441 -15.895 -2.988 1.00 91.94 170 THR A C 1
ATOM 1398 O O . THR A 1 170 ? 8.043 -17.046 -2.817 1.00 91.94 170 THR A O 1
ATOM 1401 N N . SER A 1 171 ? 9.513 -15.408 -2.358 1.00 91.75 171 SER A N 1
ATOM 1402 C CA . SER A 1 171 ? 10.373 -16.223 -1.491 1.00 91.75 171 SER A CA 1
ATOM 1403 C C . SER A 1 171 ? 10.202 -15.968 0.007 1.00 91.75 171 SER A C 1
ATOM 1405 O O . SER A 1 171 ? 10.541 -16.849 0.800 1.00 91.75 171 SER A O 1
ATOM 1407 N N . SER A 1 172 ? 9.680 -14.810 0.429 1.00 94.56 172 SER A N 1
ATOM 1408 C CA . SER A 1 172 ? 9.511 -14.541 1.859 1.00 94.56 172 SER A CA 1
ATOM 1409 C C . SER A 1 172 ? 8.350 -15.326 2.473 1.00 94.56 172 SER A C 1
ATOM 1411 O O . SER A 1 172 ? 7.236 -15.360 1.947 1.00 94.56 172 SER A O 1
ATOM 1413 N N . GLU A 1 173 ? 8.585 -15.878 3.664 1.00 94.50 173 GLU A N 1
ATOM 1414 C CA . GLU A 1 173 ? 7.621 -16.711 4.389 1.00 94.50 173 GLU A CA 1
ATOM 1415 C C . GLU A 1 173 ? 6.293 -15.988 4.680 1.00 94.50 173 GLU A C 1
ATOM 1417 O O . GLU A 1 173 ? 5.222 -16.570 4.508 1.00 94.50 173 GLU A O 1
ATOM 1422 N N . HIS A 1 174 ? 6.334 -14.710 5.074 1.00 94.19 174 HIS A N 1
ATOM 1423 C CA . HIS A 1 174 ? 5.127 -13.929 5.374 1.00 94.19 174 HIS A CA 1
ATOM 1424 C C . HIS A 1 174 ? 4.244 -13.715 4.141 1.00 94.19 174 HIS A C 1
ATOM 1426 O O . HIS A 1 174 ? 3.021 -13.755 4.256 1.00 94.19 174 HIS A O 1
ATOM 1432 N N . TRP A 1 175 ? 4.831 -13.539 2.954 1.00 94.88 175 TRP A N 1
ATOM 1433 C CA . TRP A 1 175 ? 4.066 -13.403 1.712 1.00 94.88 175 TRP A CA 1
ATOM 1434 C C . TRP A 1 175 ? 3.440 -14.732 1.304 1.00 94.88 175 TRP A C 1
ATOM 1436 O O . TRP A 1 175 ? 2.256 -14.771 0.976 1.00 94.88 175 TRP A O 1
ATOM 1446 N N . ILE A 1 176 ? 4.187 -15.832 1.426 1.00 92.56 176 ILE A N 1
ATOM 1447 C CA . ILE A 1 176 ? 3.675 -17.184 1.168 1.00 92.56 176 ILE A CA 1
ATOM 1448 C C . ILE A 1 176 ? 2.463 -17.490 2.067 1.00 92.56 176 ILE A C 1
ATOM 1450 O O . ILE A 1 176 ? 1.449 -17.985 1.578 1.00 92.56 176 ILE A O 1
ATOM 1454 N N . LYS A 1 177 ? 2.514 -17.129 3.359 1.00 92.44 177 LYS A N 1
ATOM 1455 C CA . LYS A 1 177 ? 1.399 -17.291 4.320 1.00 92.44 177 LYS A CA 1
ATOM 1456 C C . LYS A 1 177 ? 0.148 -16.469 3.986 1.00 92.44 177 LYS A C 1
ATOM 1458 O O . LYS A 1 177 ? -0.926 -16.748 4.521 1.00 92.44 177 LYS A O 1
ATOM 1463 N N . MET A 1 178 ? 0.284 -15.412 3.192 1.00 94.06 178 MET A N 1
ATOM 1464 C CA . MET A 1 178 ? -0.798 -14.477 2.871 1.00 94.06 178 MET A CA 1
ATOM 1465 C C . MET A 1 178 ? -1.244 -14.548 1.416 1.00 94.06 178 MET A C 1
ATOM 1467 O O . MET A 1 178 ? -2.095 -13.759 1.024 1.00 94.06 178 MET A O 1
ATOM 1471 N N . MET A 1 179 ? -0.675 -15.443 0.610 1.00 90.31 179 MET A N 1
ATOM 1472 C CA . MET A 1 179 ? -0.864 -15.430 -0.841 1.00 90.31 179 MET A CA 1
ATOM 1473 C C . MET A 1 179 ? -2.345 -15.498 -1.252 1.00 90.31 179 MET A C 1
ATOM 1475 O O . MET A 1 179 ? -2.750 -14.854 -2.210 1.00 90.31 179 MET A O 1
ATOM 1479 N N . ASP A 1 180 ? -3.172 -16.213 -0.486 1.00 90.38 180 ASP A N 1
ATOM 1480 C CA . ASP A 1 180 ? -4.623 -16.341 -0.682 1.00 90.38 180 ASP A CA 1
ATOM 1481 C C . ASP A 1 180 ? -5.425 -15.066 -0.360 1.00 90.38 180 ASP A C 1
ATOM 1483 O O . ASP A 1 180 ? -6.589 -14.935 -0.736 1.00 90.38 180 ASP A O 1
ATOM 1487 N N . ARG A 1 181 ? -4.799 -14.122 0.342 1.00 94.19 181 ARG A N 1
ATOM 1488 C CA . ARG A 1 181 ? -5.367 -12.858 0.821 1.00 94.19 181 ARG A CA 1
ATOM 1489 C C . ARG A 1 181 ? -4.699 -11.643 0.183 1.00 94.19 181 ARG A C 1
ATOM 1491 O O . ARG A 1 181 ? -4.997 -10.519 0.586 1.00 94.19 181 ARG A O 1
ATOM 1498 N N . VAL A 1 182 ? -3.809 -11.840 -0.789 1.00 96.25 182 VAL A N 1
ATOM 1499 C CA . VAL A 1 182 ? -3.113 -10.765 -1.501 1.00 96.25 182 VAL A CA 1
ATOM 1500 C C . VAL A 1 182 ? -3.621 -10.683 -2.936 1.00 96.25 182 VAL A C 1
ATOM 1502 O O . VAL A 1 182 ? -3.636 -11.674 -3.655 1.00 96.25 182 VAL A O 1
ATOM 1505 N N . GLN A 1 183 ? -3.974 -9.479 -3.378 1.00 95.62 183 GLN A N 1
ATOM 1506 C CA . GLN A 1 183 ? -4.228 -9.182 -4.781 1.00 95.62 183 GLN A CA 1
ATOM 1507 C C . GLN A 1 183 ? -3.186 -8.191 -5.290 1.00 95.62 183 GLN A C 1
ATOM 1509 O O . GLN A 1 183 ? -3.081 -7.056 -4.819 1.00 95.62 183 GLN A O 1
ATOM 1514 N N . VAL A 1 184 ? -2.401 -8.626 -6.269 1.00 95.94 184 VAL A N 1
ATOM 1515 C CA . VAL A 1 184 ? -1.393 -7.786 -6.913 1.00 95.94 184 VAL A CA 1
ATOM 1516 C C . VAL A 1 184 ? -1.973 -7.205 -8.193 1.00 95.94 184 VAL A C 1
ATOM 1518 O O . VAL A 1 184 ? -2.469 -7.950 -9.024 1.00 95.94 184 VAL A O 1
ATOM 1521 N N . PHE A 1 185 ? -1.873 -5.894 -8.390 1.00 94.25 185 PHE A N 1
ATOM 1522 C CA . PHE A 1 185 ? -2.120 -5.256 -9.679 1.00 94.25 185 PHE A CA 1
ATOM 1523 C C . PHE A 1 185 ? -0.793 -4.799 -10.278 1.00 94.25 185 PHE A C 1
ATOM 1525 O O . PHE A 1 185 ? -0.023 -4.078 -9.636 1.00 94.25 185 PHE A O 1
ATOM 1532 N N . ALA A 1 186 ? -0.535 -5.220 -11.512 1.00 92.38 186 ALA A N 1
ATOM 1533 C CA . ALA A 1 186 ? 0.712 -4.974 -12.226 1.00 92.38 186 ALA A CA 1
ATOM 1534 C C . ALA A 1 186 ? 0.459 -4.480 -13.653 1.00 92.38 186 ALA A C 1
ATOM 1536 O O . ALA A 1 186 ? -0.592 -4.730 -14.240 1.00 92.38 186 ALA A O 1
ATOM 1537 N N . THR A 1 187 ? 1.436 -3.797 -14.245 1.00 87.38 187 THR A N 1
ATOM 1538 C CA . THR A 1 187 ? 1.387 -3.420 -15.660 1.00 87.38 187 THR A CA 1
ATOM 1539 C C . THR A 1 187 ? 2.784 -3.349 -16.248 1.00 87.38 187 THR A C 1
ATOM 1541 O O . THR A 1 187 ? 3.674 -2.714 -15.697 1.00 87.38 187 THR A O 1
ATOM 1544 N N . ASN A 1 188 ? 2.975 -3.963 -17.412 1.00 80.00 188 ASN A N 1
ATOM 1545 C CA . ASN A 1 188 ? 4.257 -3.973 -18.118 1.00 80.00 188 ASN A CA 1
ATOM 1546 C C . ASN A 1 188 ? 4.681 -2.601 -18.674 1.00 80.00 188 ASN A C 1
ATOM 1548 O O . ASN A 1 188 ? 5.817 -2.438 -19.110 1.00 80.00 188 ASN A O 1
ATOM 1552 N N . GLY A 1 189 ? 3.770 -1.626 -18.694 1.00 83.38 189 GLY A N 1
ATOM 1553 C CA . GLY A 1 189 ? 4.027 -0.277 -19.186 1.00 83.38 189 GLY A CA 1
ATOM 1554 C C . GLY A 1 189 ? 4.250 0.761 -18.094 1.00 83.38 189 GLY A C 1
ATOM 1555 O O . GLY A 1 189 ? 4.207 1.950 -18.406 1.00 83.38 189 GLY A O 1
ATOM 1556 N N . ASP A 1 190 ? 4.422 0.350 -16.837 1.00 90.12 190 ASP A N 1
ATOM 1557 C CA . ASP A 1 190 ? 4.663 1.283 -15.739 1.00 90.12 190 ASP A CA 1
ATOM 1558 C C . ASP A 1 190 ? 6.049 1.926 -15.896 1.00 90.12 190 ASP A C 1
ATOM 1560 O O . ASP A 1 190 ? 7.091 1.324 -15.609 1.00 90.12 190 ASP A O 1
ATOM 1564 N N . LEU A 1 191 ? 6.069 3.170 -16.377 1.00 89.06 191 LEU A N 1
ATOM 1565 C CA . LEU A 1 191 ? 7.313 3.904 -16.611 1.00 89.06 191 LEU A CA 1
ATOM 1566 C C . LEU A 1 191 ? 8.028 4.221 -15.296 1.00 89.06 191 LEU A C 1
ATOM 1568 O O . LEU A 1 191 ? 9.258 4.253 -15.256 1.00 89.06 191 LEU A O 1
ATOM 1572 N N . THR A 1 192 ? 7.277 4.433 -14.214 1.00 89.75 192 THR A N 1
ATOM 1573 C CA . THR A 1 192 ? 7.848 4.721 -12.896 1.00 89.75 192 THR A CA 1
ATOM 1574 C C . THR A 1 192 ? 8.573 3.497 -12.351 1.00 89.75 192 THR A C 1
ATOM 1576 O O . THR A 1 192 ? 9.730 3.606 -11.942 1.00 89.75 192 THR A O 1
ATOM 1579 N N . LEU A 1 193 ? 7.950 2.319 -12.416 1.00 92.25 193 LEU A N 1
ATOM 1580 C CA . LEU A 1 193 ? 8.603 1.079 -12.000 1.00 92.25 193 LEU A CA 1
ATOM 1581 C C . LEU A 1 193 ? 9.746 0.677 -12.934 1.00 92.25 193 LEU A C 1
ATOM 1583 O O . LEU A 1 193 ? 10.718 0.068 -12.487 1.00 92.25 193 LEU A O 1
ATOM 1587 N N . THR A 1 194 ? 9.669 1.029 -14.220 1.00 91.75 194 THR A N 1
ATOM 1588 C CA . THR A 1 194 ? 10.756 0.757 -15.174 1.00 91.75 194 THR A CA 1
ATOM 1589 C C . THR A 1 194 ? 12.016 1.514 -14.761 1.00 91.75 194 THR A C 1
ATOM 1591 O O . THR A 1 194 ? 13.089 0.923 -14.635 1.00 91.75 194 THR A O 1
ATOM 1594 N N . LEU A 1 195 ? 11.875 2.807 -14.452 1.00 89.44 195 LEU A N 1
ATOM 1595 C CA . LEU A 1 195 ? 12.973 3.629 -13.941 1.00 89.44 195 LEU A CA 1
ATOM 1596 C C . LEU A 1 195 ? 13.503 3.102 -12.599 1.00 89.44 195 LEU A C 1
ATOM 1598 O O . LEU A 1 195 ? 14.717 3.006 -12.419 1.00 89.44 195 LEU A O 1
ATOM 1602 N N . ALA A 1 196 ? 12.614 2.711 -11.682 1.00 89.88 196 ALA A N 1
ATOM 1603 C CA . ALA A 1 196 ? 12.987 2.098 -10.407 1.00 89.88 196 ALA A CA 1
ATOM 1604 C C . ALA A 1 196 ? 13.842 0.832 -10.588 1.00 89.88 196 ALA A C 1
ATOM 1606 O O . ALA A 1 196 ? 14.915 0.715 -9.989 1.00 89.88 196 ALA A O 1
ATOM 1607 N N . SER A 1 197 ? 13.394 -0.080 -11.457 1.00 89.38 197 SER A N 1
ATOM 1608 C CA . SER A 1 197 ? 14.083 -1.337 -11.779 1.00 89.38 197 SER A CA 1
ATOM 1609 C C . SER A 1 197 ? 15.467 -1.083 -12.362 1.00 89.38 197 SER A C 1
ATOM 1611 O O . SER A 1 197 ? 16.424 -1.767 -12.018 1.00 89.38 197 SER A O 1
ATOM 1613 N N . TRP A 1 198 ? 15.617 -0.069 -13.218 1.00 88.19 198 TRP A N 1
ATOM 1614 C CA . TRP A 1 198 ? 16.922 0.286 -13.780 1.00 88.19 198 TRP A CA 1
ATOM 1615 C C . TRP A 1 198 ? 17.889 0.835 -12.731 1.00 88.19 198 TRP A C 1
ATOM 1617 O O . TRP A 1 198 ? 19.075 0.503 -12.757 1.00 88.19 198 TRP A O 1
ATOM 1627 N N . ILE A 1 199 ? 17.395 1.652 -11.797 1.00 87.56 199 ILE A N 1
ATOM 1628 C CA . ILE A 1 199 ? 18.223 2.236 -10.737 1.00 87.56 199 ILE A CA 1
ATOM 1629 C C . ILE A 1 199 ? 18.696 1.157 -9.751 1.00 87.56 199 ILE A C 1
ATOM 1631 O O . ILE A 1 199 ? 19.861 1.169 -9.350 1.00 87.56 199 ILE A O 1
ATOM 1635 N N . LYS A 1 200 ? 17.812 0.233 -9.353 1.00 85.75 200 LYS A N 1
ATOM 1636 C CA . LYS A 1 200 ? 18.093 -0.794 -8.332 1.00 85.75 200 LYS A CA 1
ATOM 1637 C C . LYS A 1 200 ? 18.551 -2.146 -8.883 1.00 85.75 200 LYS A C 1
ATOM 1639 O O . LYS A 1 200 ? 19.121 -2.929 -8.130 1.00 85.75 200 LYS A O 1
ATOM 1644 N N . ARG A 1 201 ? 18.422 -2.355 -10.195 1.00 88.06 201 ARG A N 1
ATOM 1645 C CA . ARG A 1 201 ? 18.826 -3.562 -10.933 1.00 88.06 201 ARG A CA 1
ATOM 1646 C C . ARG A 1 201 ? 18.144 -4.848 -10.453 1.00 88.06 201 ARG A C 1
ATOM 1648 O O . ARG A 1 201 ? 18.744 -5.915 -10.515 1.00 88.06 201 ARG A O 1
ATOM 1655 N N . ASP A 1 202 ? 16.898 -4.746 -10.015 1.00 90.06 202 ASP A N 1
ATOM 1656 C CA . ASP A 1 202 ? 16.039 -5.861 -9.622 1.00 90.06 202 ASP A CA 1
ATOM 1657 C C . ASP A 1 202 ? 14.690 -5.803 -10.355 1.00 90.06 202 ASP A C 1
ATOM 1659 O O . ASP A 1 202 ? 14.219 -4.730 -10.747 1.00 90.06 202 ASP A O 1
ATOM 1663 N N . LEU A 1 203 ? 14.071 -6.969 -10.562 1.00 90.56 203 LEU A N 1
ATOM 1664 C CA . LEU A 1 203 ? 12.751 -7.062 -11.180 1.00 90.56 203 LEU A CA 1
ATOM 1665 C C . LEU A 1 203 ? 11.673 -6.684 -10.162 1.00 90.56 203 LEU A C 1
ATOM 1667 O O . LEU A 1 203 ? 11.479 -7.366 -9.155 1.00 90.56 203 LEU A O 1
ATOM 1671 N N . LYS A 1 204 ? 10.934 -5.613 -10.449 1.00 94.00 204 LYS A N 1
ATOM 1672 C CA . LYS A 1 204 ? 9.819 -5.163 -9.611 1.00 94.00 204 LYS A CA 1
ATOM 1673 C C . LYS A 1 204 ? 8.585 -6.020 -9.864 1.00 94.00 204 LYS A C 1
ATOM 1675 O O . LYS A 1 204 ? 8.236 -6.282 -11.014 1.00 94.00 204 LYS A O 1
ATOM 1680 N N . LEU A 1 205 ? 7.886 -6.388 -8.795 1.00 94.44 205 LEU A N 1
ATOM 1681 C CA . LEU A 1 205 ? 6.657 -7.178 -8.813 1.00 94.44 205 LEU A CA 1
ATOM 1682 C C . LEU A 1 205 ? 5.617 -6.574 -9.766 1.00 94.44 205 LEU A C 1
ATOM 1684 O O . LEU A 1 205 ? 5.006 -7.300 -10.544 1.00 94.44 205 LEU A O 1
ATOM 1688 N N . GLY A 1 206 ? 5.483 -5.244 -9.792 1.00 91.81 206 GLY A N 1
ATOM 1689 C CA . GLY A 1 206 ? 4.543 -4.554 -10.677 1.00 91.81 206 GLY A CA 1
ATOM 1690 C C . GLY A 1 206 ? 4.886 -4.616 -12.173 1.00 91.81 206 GLY A C 1
ATOM 1691 O O . GLY A 1 206 ? 4.046 -4.238 -12.986 1.00 91.81 206 GLY A O 1
ATOM 1692 N N . LEU A 1 207 ? 6.078 -5.106 -12.541 1.00 91.06 207 LEU A N 1
ATOM 1693 C CA . LEU A 1 207 ? 6.545 -5.320 -13.921 1.00 91.06 207 LEU A CA 1
ATOM 1694 C C . LEU A 1 207 ? 6.779 -6.798 -14.271 1.00 91.06 207 LEU A C 1
ATOM 1696 O O . LEU A 1 207 ? 7.063 -7.120 -15.431 1.00 91.06 207 LEU A O 1
ATOM 1700 N N . ALA A 1 208 ? 6.698 -7.698 -13.286 1.00 85.25 208 ALA A N 1
ATOM 1701 C CA . ALA A 1 208 ? 7.137 -9.086 -13.425 1.00 85.25 208 ALA A CA 1
ATOM 1702 C C . ALA A 1 208 ? 6.340 -9.892 -14.460 1.00 85.25 208 ALA A C 1
ATOM 1704 O O . ALA A 1 208 ? 6.832 -10.896 -14.960 1.00 85.25 208 ALA A O 1
ATOM 1705 N N . THR A 1 209 ? 5.177 -9.392 -14.873 1.00 79.94 209 THR A N 1
ATOM 1706 C CA . THR A 1 209 ? 4.307 -9.951 -15.921 1.00 79.94 209 THR A CA 1
ATOM 1707 C C . THR A 1 209 ? 4.968 -10.071 -17.300 1.00 79.94 209 THR A C 1
ATOM 1709 O O . THR A 1 209 ? 4.412 -10.688 -18.201 1.00 79.94 209 THR A O 1
ATOM 1712 N N . THR A 1 210 ? 6.139 -9.458 -17.499 1.00 72.00 210 THR A N 1
ATOM 1713 C CA . THR A 1 210 ? 6.945 -9.595 -18.728 1.00 72.00 210 THR A CA 1
ATOM 1714 C C . THR A 1 210 ? 8.012 -10.681 -18.654 1.00 72.00 210 THR A C 1
ATOM 1716 O O . THR A 1 210 ? 8.472 -11.152 -19.691 1.00 72.00 210 THR A O 1
ATOM 1719 N N . ALA A 1 211 ? 8.426 -11.048 -17.443 1.00 71.88 211 ALA A N 1
ATOM 1720 C CA . ALA A 1 211 ? 9.490 -12.014 -17.184 1.00 71.88 211 ALA A CA 1
ATOM 1721 C C . ALA A 1 211 ? 8.945 -13.359 -16.683 1.00 71.88 211 ALA A C 1
ATOM 1723 O O . ALA A 1 211 ? 9.625 -14.376 -16.787 1.00 71.88 211 ALA A O 1
ATOM 1724 N N . VAL A 1 212 ? 7.724 -13.351 -16.150 1.00 79.81 212 VAL A N 1
ATOM 1725 C CA . VAL A 1 212 ? 6.998 -14.507 -15.633 1.00 79.81 212 VAL A CA 1
ATOM 1726 C C . VAL A 1 212 ? 5.764 -14.700 -16.497 1.00 79.81 212 VAL A C 1
ATOM 1728 O O . VAL A 1 212 ? 5.108 -13.726 -16.867 1.00 79.81 212 VAL A O 1
ATOM 1731 N N . ASP A 1 213 ? 5.472 -15.955 -16.831 1.00 77.62 213 ASP A N 1
ATOM 1732 C CA . ASP A 1 213 ? 4.234 -16.311 -17.516 1.00 77.62 213 ASP A CA 1
ATOM 1733 C C . ASP A 1 213 ? 3.031 -15.795 -16.716 1.00 77.62 213 ASP A C 1
ATOM 1735 O O . ASP A 1 213 ? 2.985 -15.926 -15.493 1.00 77.62 213 ASP A O 1
ATOM 1739 N N . GLU A 1 214 ? 2.072 -15.187 -17.405 1.00 73.38 214 GLU A N 1
ATOM 1740 C CA . GLU A 1 214 ? 0.911 -14.549 -16.790 1.00 73.38 214 GLU A CA 1
ATOM 1741 C C . GLU A 1 214 ? 0.055 -15.562 -16.027 1.00 73.38 214 GLU A C 1
ATOM 1743 O O . GLU A 1 214 ? -0.461 -15.229 -14.965 1.00 73.38 214 GLU A O 1
ATOM 1748 N N . GLU A 1 215 ? -0.012 -16.813 -16.496 1.00 76.12 215 GLU A N 1
ATOM 1749 C CA . GLU A 1 215 ? -0.684 -17.906 -15.775 1.00 76.12 215 GLU A CA 1
ATOM 1750 C C . GLU A 1 215 ? -0.033 -18.207 -14.415 1.00 76.12 215 GLU A C 1
ATOM 1752 O O . GLU A 1 215 ? -0.688 -18.712 -13.504 1.00 76.12 215 GLU A O 1
ATOM 1757 N N . ASN A 1 216 ? 1.250 -17.870 -14.266 1.00 78.12 216 ASN A N 1
ATOM 1758 C CA . ASN A 1 216 ? 2.046 -18.087 -13.061 1.00 78.12 216 ASN A CA 1
ATOM 1759 C C . ASN A 1 216 ? 2.275 -16.792 -12.258 1.00 78.12 216 ASN A C 1
ATOM 1761 O O . ASN A 1 216 ? 2.954 -16.818 -11.228 1.00 78.12 216 ASN A O 1
ATOM 1765 N N . PHE A 1 217 ? 1.740 -15.653 -12.709 1.00 83.62 217 PHE A N 1
ATOM 1766 C CA . PHE A 1 217 ? 1.837 -14.392 -11.983 1.00 83.62 217 PHE A CA 1
ATOM 1767 C C . PHE A 1 217 ? 0.810 -14.365 -10.833 1.00 83.62 217 PHE A C 1
ATOM 1769 O O . PHE A 1 217 ? -0.372 -14.610 -11.068 1.00 83.62 217 PHE A O 1
ATOM 1776 N N . PRO A 1 218 ? 1.205 -14.029 -9.590 1.00 80.75 218 PRO A N 1
ATOM 1777 C CA . PRO A 1 218 ? 0.328 -14.086 -8.413 1.00 80.75 218 PRO A CA 1
ATOM 1778 C C . PRO A 1 218 ? -0.651 -12.896 -8.316 1.00 80.75 218 PRO A C 1
ATOM 1780 O O . PRO A 1 218 ? 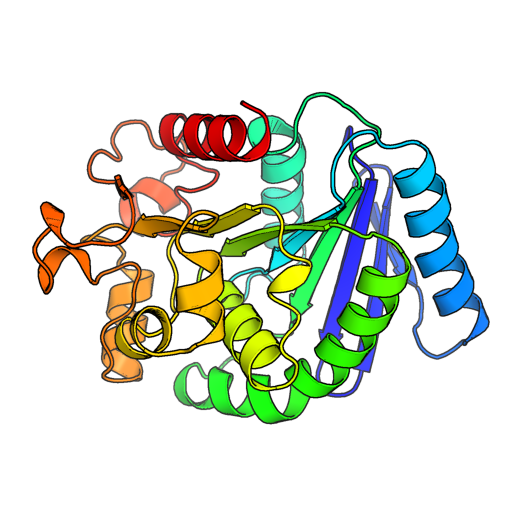-0.915 -12.377 -7.233 1.00 80.75 218 PRO A O 1
ATOM 1783 N N . GLY A 1 219 ? -1.171 -12.407 -9.442 1.00 86.44 219 GLY A N 1
ATOM 1784 C CA . GLY A 1 219 ? -2.064 -11.256 -9.460 1.00 86.44 219 GLY A CA 1
ATOM 1785 C C . GLY A 1 219 ? -2.681 -10.949 -10.814 1.00 86.44 219 GLY A C 1
ATOM 1786 O O . GLY A 1 219 ? -2.666 -11.748 -11.742 1.00 86.44 219 GLY A O 1
ATOM 1787 N N . GLU A 1 220 ? -3.226 -9.747 -10.922 1.00 89.44 220 GLU A N 1
ATOM 1788 C CA . GLU A 1 220 ? -3.922 -9.247 -12.093 1.00 89.44 220 GLU A CA 1
ATOM 1789 C C . GLU A 1 220 ? -3.085 -8.250 -12.892 1.00 89.44 220 GLU A C 1
ATOM 1791 O O . GLU A 1 220 ? -2.463 -7.325 -12.357 1.00 89.44 220 GLU A O 1
ATOM 1796 N N . VAL A 1 221 ? -3.132 -8.396 -14.215 1.00 86.75 221 VAL A N 1
ATOM 1797 C CA . VAL A 1 221 ? -2.413 -7.524 -15.143 1.00 86.75 221 VAL A CA 1
ATOM 1798 C C . VAL A 1 221 ? -3.354 -6.475 -15.730 1.00 86.75 221 VAL A C 1
ATOM 1800 O O . VAL A 1 221 ? -4.326 -6.785 -16.418 1.00 86.75 221 VAL A O 1
ATOM 1803 N N . VAL A 1 222 ? -3.036 -5.202 -15.501 1.00 85.56 222 VAL A N 1
ATOM 1804 C CA . VAL A 1 222 ? -3.741 -4.049 -16.068 1.00 85.56 222 VAL A CA 1
ATOM 1805 C C . VAL A 1 222 ? -3.081 -3.671 -17.394 1.00 85.56 222 VAL A C 1
ATOM 1807 O O . VAL A 1 222 ? -1.915 -3.266 -17.439 1.00 85.56 222 VAL A O 1
ATOM 1810 N N . ARG A 1 223 ? -3.824 -3.825 -18.495 1.00 82.56 223 ARG A N 1
ATOM 1811 C CA . ARG A 1 223 ? -3.318 -3.630 -19.869 1.00 82.56 223 ARG A CA 1
ATOM 1812 C C . ARG A 1 223 ? -4.019 -2.499 -20.611 1.00 82.56 223 ARG A C 1
ATOM 1814 O O . ARG A 1 223 ? -3.371 -1.753 -21.343 1.00 82.56 223 ARG A O 1
ATOM 1821 N N . ASP A 1 224 ? -5.329 -2.381 -20.428 1.00 82.25 224 ASP A N 1
ATOM 1822 C CA . ASP A 1 224 ? -6.117 -1.296 -20.996 1.00 82.25 224 ASP A CA 1
ATOM 1823 C C . ASP A 1 224 ? -6.072 -0.094 -20.050 1.00 82.25 224 ASP A C 1
ATOM 1825 O O . ASP A 1 224 ? -6.454 -0.201 -18.893 1.00 82.25 224 ASP A O 1
ATOM 1829 N N . PHE A 1 225 ? -5.578 1.039 -20.547 1.00 82.81 225 PHE A N 1
ATOM 1830 C CA . PHE A 1 225 ? -5.575 2.323 -19.837 1.00 82.81 225 PHE A CA 1
ATOM 1831 C C . PHE A 1 225 ? -6.414 3.373 -20.570 1.00 82.81 225 PHE A C 1
ATOM 1833 O O . PHE A 1 225 ? -6.387 4.554 -20.221 1.00 82.81 225 PHE A O 1
ATOM 1840 N N . SER A 1 226 ? -7.164 2.981 -21.606 1.00 82.62 226 SER A N 1
ATOM 1841 C CA . SER A 1 226 ? -8.038 3.898 -22.343 1.00 82.62 226 SER A CA 1
ATOM 1842 C C . SER A 1 226 ? -9.097 4.526 -21.430 1.00 82.62 226 SER A C 1
ATOM 1844 O O . SER A 1 226 ? -9.423 5.706 -21.588 1.00 82.62 226 SER A O 1
ATOM 1846 N N . LYS A 1 227 ? -9.543 3.760 -20.426 1.00 83.06 227 LYS A N 1
ATOM 1847 C CA . LYS A 1 227 ? -10.523 4.140 -19.401 1.00 83.06 227 LYS A CA 1
ATOM 1848 C C . LYS A 1 227 ? -9.927 4.904 -18.219 1.00 83.06 227 LYS A C 1
ATOM 1850 O O . LYS A 1 227 ? -10.676 5.292 -17.331 1.00 83.06 227 LYS A O 1
ATOM 1855 N N . ASP A 1 228 ? -8.613 5.124 -18.185 1.00 86.38 228 ASP A N 1
ATOM 1856 C CA . ASP A 1 228 ? -8.004 5.942 -17.138 1.00 86.38 228 ASP A CA 1
ATOM 1857 C C . ASP A 1 228 ? -8.522 7.390 -17.233 1.00 86.38 228 ASP A C 1
ATOM 1859 O O . ASP A 1 228 ? -8.643 7.967 -18.319 1.00 86.38 228 ASP A O 1
ATOM 1863 N N . GLU A 1 229 ? -8.872 7.975 -16.095 1.00 84.94 229 GLU A N 1
ATOM 1864 C CA . GLU A 1 229 ? -9.498 9.296 -16.026 1.00 84.94 229 GLU A CA 1
ATOM 1865 C C . GLU A 1 229 ? -8.463 10.430 -16.089 1.00 84.94 229 GLU A C 1
ATOM 1867 O O . GLU A 1 229 ? -8.789 11.546 -16.499 1.00 84.94 229 GLU A O 1
ATOM 1872 N N . LEU A 1 230 ? -7.197 10.159 -15.738 1.00 82.81 230 LEU A N 1
ATOM 1873 C CA . LEU A 1 230 ? -6.144 11.168 -15.662 1.00 82.81 230 LEU A CA 1
ATOM 1874 C C . LEU A 1 230 ? -5.068 10.961 -16.731 1.00 82.81 230 LEU A C 1
ATOM 1876 O O . LEU A 1 230 ? -4.534 9.874 -16.941 1.00 82.81 230 LEU A O 1
ATOM 1880 N N . TRP A 1 231 ? -4.630 12.063 -17.341 1.00 79.75 231 TRP A N 1
ATOM 1881 C CA . TRP A 1 231 ? -3.517 12.059 -18.301 1.00 79.75 231 TRP A CA 1
ATOM 1882 C C . TRP A 1 231 ? -2.238 11.436 -17.731 1.00 79.75 231 TRP A C 1
ATOM 1884 O O . TRP A 1 231 ? -1.567 10.657 -18.407 1.00 79.75 231 TRP A O 1
ATOM 1894 N N . ALA A 1 232 ? -1.921 11.737 -16.469 1.00 73.81 232 ALA A N 1
ATOM 1895 C CA . ALA A 1 232 ? -0.770 11.153 -15.789 1.00 73.81 232 ALA A CA 1
ATOM 1896 C C . ALA A 1 232 ? -0.903 9.629 -15.618 1.00 73.81 232 ALA A C 1
ATOM 1898 O O . ALA A 1 232 ? 0.097 8.924 -15.738 1.00 73.81 232 ALA A O 1
ATOM 1899 N N . GLY A 1 233 ? -2.117 9.117 -15.380 1.00 72.62 233 GLY A N 1
ATOM 1900 C CA . GLY A 1 233 ? -2.394 7.681 -15.312 1.00 72.62 233 GLY A CA 1
ATOM 1901 C C . GLY A 1 233 ? -2.155 6.996 -16.657 1.00 72.62 233 GLY A C 1
ATOM 1902 O O . GLY A 1 233 ? -1.443 6.001 -16.713 1.00 72.62 233 GLY A O 1
ATOM 1903 N N . LYS A 1 234 ? -2.596 7.603 -17.765 1.00 78.19 234 LYS A N 1
ATOM 1904 C CA . LYS A 1 234 ? -2.347 7.086 -19.129 1.00 78.19 234 LYS A CA 1
ATOM 1905 C C . LYS A 1 234 ? -0.869 7.038 -19.509 1.00 78.19 234 LYS A C 1
ATOM 1907 O O . LYS A 1 234 ? -0.437 6.100 -20.183 1.00 78.19 234 LYS A O 1
ATOM 1912 N N . TYR A 1 235 ? -0.110 8.061 -19.112 1.00 79.69 235 TYR A N 1
ATOM 1913 C CA . TYR A 1 235 ? 1.284 8.209 -19.526 1.00 79.69 235 TYR A CA 1
ATOM 1914 C C . TYR A 1 235 ? 2.249 7.430 -18.630 1.00 79.69 235 TYR A C 1
ATOM 1916 O O . TYR A 1 235 ? 3.040 6.639 -19.130 1.00 79.69 235 TYR A O 1
ATOM 1924 N N . PHE A 1 236 ? 2.171 7.622 -17.310 1.00 83.12 236 PHE A N 1
ATOM 1925 C CA . PHE A 1 236 ? 3.071 6.949 -16.369 1.00 83.12 236 PHE A CA 1
ATOM 1926 C C . PHE A 1 236 ? 2.599 5.546 -15.998 1.00 83.12 236 PHE A C 1
ATOM 1928 O O . PHE A 1 236 ? 3.427 4.724 -15.622 1.00 83.12 236 PHE A O 1
ATOM 1935 N N . ARG A 1 237 ? 1.286 5.279 -16.090 1.00 86.69 237 ARG A N 1
ATOM 1936 C CA . ARG A 1 237 ? 0.662 3.991 -15.742 1.00 86.69 237 ARG A CA 1
ATOM 1937 C C . ARG A 1 237 ? 1.007 3.517 -14.334 1.00 86.69 237 ARG A C 1
ATOM 1939 O O . ARG A 1 237 ? 1.104 2.327 -14.095 1.00 86.69 237 ARG A O 1
ATOM 1946 N N . HIS A 1 238 ? 1.151 4.463 -13.405 1.00 89.94 238 HIS A N 1
ATOM 1947 C CA . HIS A 1 238 ? 1.568 4.196 -12.024 1.00 89.94 238 HIS A CA 1
ATOM 1948 C C . HIS A 1 238 ? 0.490 4.526 -10.976 1.00 89.94 238 HIS A C 1
ATOM 1950 O O . HIS A 1 238 ? 0.599 4.183 -9.801 1.00 89.94 238 HIS A O 1
ATOM 1956 N N . ARG A 1 239 ? -0.556 5.252 -11.388 1.00 87.06 239 ARG A N 1
ATOM 1957 C CA . ARG A 1 239 ? -1.623 5.783 -10.514 1.00 87.06 239 ARG A CA 1
ATOM 1958 C C . ARG A 1 239 ? -2.976 5.099 -10.737 1.00 87.06 239 ARG A C 1
ATOM 1960 O O . ARG A 1 239 ? -3.978 5.495 -10.153 1.00 87.06 239 ARG A O 1
ATOM 1967 N N . TYR A 1 240 ? -2.987 4.035 -11.537 1.00 87.81 240 TYR A N 1
ATOM 1968 C CA . TYR A 1 240 ? -4.202 3.372 -12.011 1.00 87.81 240 TYR A CA 1
ATOM 1969 C C . TYR A 1 240 ? -5.087 2.811 -10.905 1.00 87.81 240 TYR A C 1
ATOM 1971 O O . TYR A 1 240 ? -6.284 2.665 -11.121 1.00 87.81 240 TYR A O 1
ATOM 1979 N N . PHE A 1 241 ? -4.544 2.548 -9.714 1.00 89.69 241 PHE A N 1
ATOM 1980 C CA . PHE A 1 241 ? -5.342 2.050 -8.595 1.00 89.69 241 PHE A CA 1
ATOM 1981 C C . PHE A 1 241 ? -6.481 2.998 -8.213 1.00 89.69 241 PHE A C 1
ATOM 1983 O O . PHE A 1 241 ? -7.511 2.529 -7.747 1.00 89.69 241 PHE A O 1
ATOM 1990 N N . TYR A 1 242 ? -6.323 4.306 -8.449 1.00 87.38 242 TYR A N 1
ATOM 1991 C CA . 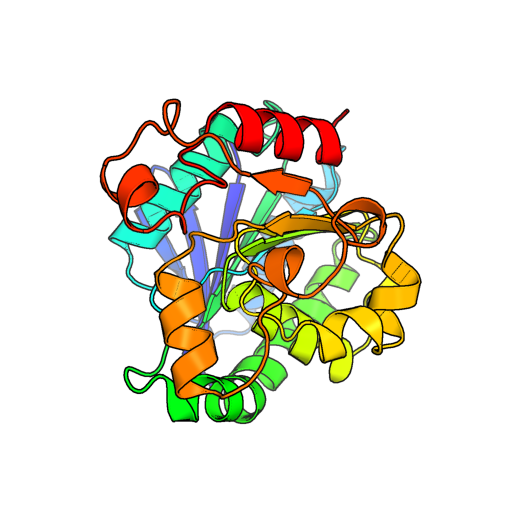TYR A 1 242 ? -7.364 5.305 -8.204 1.00 87.38 242 TYR A CA 1
ATOM 1992 C C . TYR A 1 242 ? -7.781 6.120 -9.430 1.00 87.38 242 TYR A C 1
ATOM 1994 O O . TYR A 1 242 ? -8.751 6.875 -9.353 1.00 87.38 242 TYR A O 1
ATOM 2002 N N . THR A 1 243 ? -7.083 5.985 -10.556 1.00 88.50 243 THR A N 1
ATOM 2003 C CA . THR A 1 243 ? -7.436 6.680 -11.803 1.00 88.50 243 THR A CA 1
ATOM 2004 C C . THR A 1 243 ? -8.142 5.780 -12.811 1.00 88.50 243 THR A C 1
ATOM 2006 O O . THR A 1 243 ? -8.804 6.290 -13.711 1.00 88.50 243 THR A O 1
ATOM 2009 N N . HIS A 1 244 ? -8.044 4.453 -12.667 1.00 90.88 244 HIS A N 1
ATOM 2010 C CA . HIS A 1 244 ? -8.676 3.495 -13.569 1.00 90.88 244 HIS A CA 1
ATOM 2011 C C . HIS A 1 244 ? -9.932 2.871 -12.929 1.00 90.88 244 HIS A C 1
ATOM 2013 O O . HIS A 1 244 ? -9.809 2.119 -11.957 1.00 90.88 244 HIS A O 1
ATOM 2019 N N . PRO A 1 245 ? -11.144 3.106 -13.469 1.00 90.62 245 PRO A N 1
ATOM 2020 C CA . PRO A 1 245 ? -12.401 2.725 -12.822 1.00 90.62 245 PRO A CA 1
ATOM 2021 C C . PRO A 1 245 ? -12.514 1.225 -12.550 1.00 90.62 245 PRO A C 1
ATOM 2023 O O . PRO A 1 245 ? -12.913 0.836 -11.459 1.00 90.62 245 PRO A O 1
ATOM 2026 N N . GLU A 1 246 ? -12.097 0.379 -13.491 1.00 91.44 246 GLU A N 1
ATOM 2027 C CA . GLU A 1 246 ? -12.179 -1.076 -13.313 1.00 91.44 246 GLU A CA 1
ATOM 2028 C C . GLU A 1 246 ? -11.230 -1.589 -12.232 1.00 91.44 246 GLU A C 1
ATOM 2030 O O . GLU A 1 246 ? -11.569 -2.534 -11.526 1.00 91.44 246 GLU A O 1
ATOM 2035 N N . VAL A 1 247 ? -10.062 -0.956 -12.070 1.00 92.25 247 VAL A N 1
ATOM 2036 C CA . VAL A 1 247 ? -9.133 -1.340 -11.002 1.00 92.25 247 VAL A CA 1
ATOM 2037 C C . VAL A 1 247 ? -9.747 -0.961 -9.658 1.00 92.25 247 VAL A C 1
ATOM 2039 O O . VAL A 1 247 ? -9.783 -1.797 -8.764 1.00 92.25 247 VAL A O 1
ATOM 2042 N N . ARG A 1 248 ? -10.329 0.242 -9.537 1.00 91.75 248 ARG A N 1
ATOM 2043 C CA . ARG A 1 248 ? -11.050 0.667 -8.321 1.00 91.75 248 ARG A CA 1
ATOM 2044 C C . ARG A 1 248 ? -12.161 -0.310 -7.953 1.00 91.75 248 ARG A C 1
ATOM 2046 O O . ARG A 1 248 ? -12.219 -0.766 -6.816 1.00 91.75 248 ARG A O 1
ATOM 2053 N N . SER A 1 249 ? -13.000 -0.682 -8.922 1.00 90.25 249 SER A N 1
ATOM 2054 C CA . SER A 1 249 ? -14.093 -1.634 -8.702 1.00 90.25 249 SER A CA 1
ATOM 2055 C C . SER A 1 249 ? -13.591 -3.001 -8.246 1.00 90.25 249 SER A C 1
ATOM 2057 O O . SER A 1 249 ? -14.200 -3.599 -7.365 1.00 90.25 249 SER A O 1
ATOM 2059 N N . LYS A 1 250 ? -12.477 -3.488 -8.803 1.00 93.25 250 LYS A N 1
ATOM 2060 C CA . LYS A 1 250 ? -11.872 -4.759 -8.389 1.00 93.25 250 LYS A CA 1
ATOM 2061 C C . LYS A 1 250 ? -11.271 -4.693 -6.992 1.00 93.25 250 LYS A C 1
ATOM 2063 O O . LYS A 1 250 ? -11.502 -5.608 -6.215 1.00 93.25 250 LYS A O 1
ATOM 2068 N N . ILE A 1 251 ? -10.580 -3.606 -6.650 1.00 93.75 251 ILE A N 1
ATOM 2069 C CA . ILE A 1 251 ? -10.066 -3.379 -5.292 1.00 93.75 251 ILE A CA 1
ATOM 2070 C C . ILE A 1 251 ? -11.226 -3.361 -4.289 1.00 93.75 251 ILE A C 1
ATOM 2072 O O . ILE A 1 251 ? -11.181 -4.055 -3.276 1.00 93.75 251 ILE A O 1
ATOM 2076 N N . HIS A 1 252 ? -12.288 -2.608 -4.584 1.00 91.38 252 HIS A N 1
ATOM 2077 C CA . HIS A 1 252 ? -13.469 -2.546 -3.728 1.00 91.38 252 HIS A CA 1
ATOM 2078 C C . HIS A 1 252 ? -14.133 -3.925 -3.581 1.00 91.38 252 HIS A C 1
ATOM 2080 O O . HIS A 1 252 ? -14.453 -4.340 -2.470 1.00 91.38 252 HIS A O 1
ATOM 2086 N N . ALA A 1 253 ? -14.321 -4.660 -4.683 1.00 91.69 253 ALA A N 1
ATOM 2087 C CA . ALA A 1 253 ? -14.889 -6.007 -4.654 1.00 91.69 253 ALA A CA 1
ATOM 2088 C C . ALA A 1 253 ? -14.003 -6.993 -3.883 1.00 91.69 253 ALA A C 1
ATOM 2090 O O . ALA A 1 253 ? -14.513 -7.831 -3.152 1.00 91.69 253 ALA A O 1
ATOM 2091 N N . PHE A 1 254 ? -12.682 -6.875 -3.993 1.00 93.44 254 PHE A N 1
ATOM 2092 C CA . PHE A 1 254 ? -11.770 -7.719 -3.240 1.00 93.44 254 PHE A CA 1
ATOM 2093 C C . PHE A 1 254 ? -11.901 -7.484 -1.740 1.00 93.44 254 PHE A C 1
ATOM 2095 O O . PHE A 1 254 ? -12.014 -8.456 -1.002 1.00 93.44 254 PHE A O 1
ATOM 2102 N N . TYR A 1 255 ? -11.958 -6.233 -1.272 1.00 90.94 255 TYR A N 1
ATOM 2103 C CA . TYR A 1 255 ? -12.116 -5.946 0.156 1.00 90.94 255 TYR A CA 1
ATOM 2104 C C . TYR A 1 255 ? -13.513 -6.272 0.699 1.00 90.94 255 TYR A C 1
ATOM 2106 O O . TYR A 1 255 ? -13.614 -6.909 1.751 1.00 90.94 255 TYR A O 1
ATOM 2114 N N . TYR A 1 256 ? -14.573 -5.898 -0.020 1.00 89.06 256 TYR A N 1
ATOM 2115 C CA . TYR A 1 256 ? -15.937 -5.828 0.528 1.00 89.06 256 TYR A CA 1
ATOM 2116 C C . TYR A 1 256 ? -16.975 -6.704 -0.186 1.00 89.06 256 TYR A C 1
ATOM 2118 O O . TYR A 1 256 ? -18.140 -6.690 0.210 1.00 89.06 256 TYR A O 1
ATOM 2126 N N . GLY A 1 257 ? -16.576 -7.413 -1.244 1.00 83.06 257 GLY A N 1
ATOM 2127 C CA . GLY A 1 257 ? -17.396 -8.415 -1.929 1.00 83.06 257 GLY A CA 1
ATOM 2128 C C . GLY A 1 257 ? -17.330 -9.800 -1.301 1.00 83.06 257 GLY A C 1
ATOM 2129 O O . GLY A 1 257 ? -16.515 -10.019 -0.370 1.00 83.06 257 GLY A O 1
#

pLDDT: mean 85.36, std 10.13, range [46.75, 97.56]

Foldseek 3Di:
DLAWEKEWEFDFQDIWIWTDDPNDTDIDHPPDPVSVVVRLVVVLVLVVVDPAAAEEEQDAAPCLPSVSVSVVVCLCCPQADDSDRSHYYYYYHYHADPDLLCRLVSLLVGVLVVVLVVVVSSCVRGQAYEYEAAACSLVSVLSNCVVPPPLNRYQAYEYALYLDFPCSLVPDPSNVVCLVRYAYEAELQQQVSVVSCVSHVGDGLNNCCVVDPPVPRSHDYDYDCVQFQDPCCVRNVRPCCRRHNVNSVVSNVSRPD

Radius of gyration: 17.15 Å; chains: 1; bounding box: 40×38×49 Å

Sequence (257 aa):
MKHAHFYWYMRGHQISQGRLASETLHWLNYRQALEQTVFFESIRELQQKSSHPLVMYFHGYMADFIPVNLEITRALDQFILPEDSSVVCVHIQWQAFSFYPYVHDWMQKTCIPCLNEVITELMGLSAKVDVLGHSMGSSLLHYSLENQDWSSHIHKCVLAAPELSFDAFTSSEHWIKMMDRVQVFATNGDLTLTLASWIKRDLKLGLATTAVDEENFPGEVVRDFSKDELWAGKYFRHRYFYTHPEVRSKIHAFYYG

Secondary structure (DSSP, 8-state):
--SEEEEEEEETTEEEEEEEETTEEEEE-TT-HHHHHHHHHHHHHHHTT-SSPEEEEE--TTTTSHHHHHHHHHHIIIIIS-S-TT-EEEEEEE---S-GGGHHHHIIIIIHHHHHHHHHHHHHH-S-EEEEEETTHHHHHHHHHHHS--GGGEEEEEEES--SBHHHHHH-HHHHTTGGGEEEEE-TT-HHHHHHHHHHTS-BGGGGGGTS-GGGSSEEE----TT-SSHHHHHH---HHHH-HHHHHHHHHHHH-